Protein AF-A0A1E3NMI9-F1 (afdb_monomer)

pLDDT: mean 85.02, std 12.72, range [31.83, 97.62]

Organism: NCBI:txid763406

Foldseek 3Di:
DLQLLCVQQVPQVLQVWAWAQELVPRDTWTKGFLLSQLVSCVDVSVVVSCVVPVVPDDDQPNDPVSSVVSVVVNVVVVQKFFKDFDDPVVCVVSVHPDDPRYTYIYTDPDDDSDRGTMITGPDDDDDPCPVVVVVVVVVVVVVVVCVVVDDPVVVVVVVCVVVVVVVVVVVVVVVVVVQVVQQVVCVVPHPKGKGAQPQLPPPDDPVVSCPPRIDIDDPPCPPDDDPPDDD

Structure (mmCIF, N/CA/C/O backbone):
data_AF-A0A1E3NMI9-F1
#
_entry.id   AF-A0A1E3NMI9-F1
#
loop_
_atom_site.group_PDB
_atom_site.id
_atom_site.type_symbol
_atom_site.label_atom_id
_atom_site.label_alt_id
_atom_site.label_comp_id
_atom_site.label_asym_id
_atom_site.label_entity_id
_atom_site.label_seq_id
_atom_site.pdbx_PDB_ins_code
_atom_site.Cartn_x
_atom_site.Cartn_y
_atom_site.Cartn_z
_atom_site.occupancy
_atom_site.B_iso_or_equiv
_atom_site.auth_seq_id
_atom_site.auth_comp_id
_atom_site.auth_asym_id
_atom_site.auth_atom_id
_atom_site.pdbx_PDB_model_num
ATOM 1 N N . ALA A 1 1 ? -7.457 -12.793 21.117 1.00 77.00 1 ALA A N 1
ATOM 2 C CA . ALA A 1 1 ? -8.718 -12.025 21.250 1.00 77.00 1 ALA A CA 1
ATOM 3 C C . ALA A 1 1 ? -8.574 -10.531 20.903 1.00 77.00 1 ALA A C 1
ATOM 5 O O . ALA A 1 1 ? -9.162 -10.110 19.914 1.00 77.00 1 ALA A O 1
ATOM 6 N N . ALA A 1 2 ? -7.785 -9.734 21.646 1.00 85.06 2 ALA A N 1
ATOM 7 C CA . ALA A 1 2 ? -7.670 -8.268 21.473 1.00 85.06 2 ALA A CA 1
ATOM 8 C C . ALA A 1 2 ? -7.426 -7.812 20.024 1.00 85.06 2 ALA A C 1
ATOM 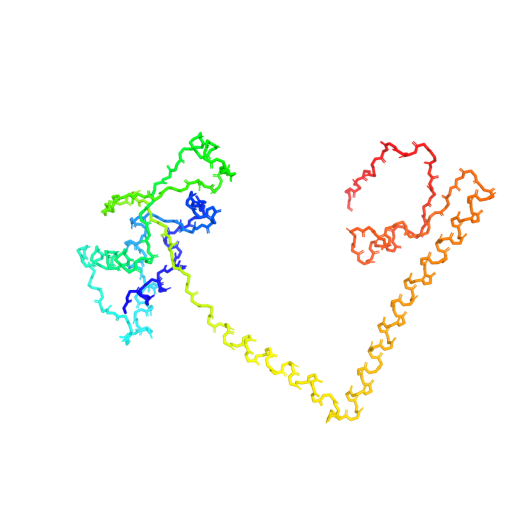10 O O . ALA A 1 2 ? -8.135 -6.962 19.489 1.00 85.06 2 ALA A O 1
ATOM 11 N N . ILE A 1 3 ? -6.425 -8.427 19.391 1.00 88.69 3 ILE A N 1
ATOM 12 C CA . ILE A 1 3 ? -5.962 -8.110 18.037 1.00 88.69 3 ILE A CA 1
ATOM 13 C C . ILE A 1 3 ? -7.054 -8.397 17.005 1.00 88.69 3 ILE A C 1
ATOM 15 O O . ILE A 1 3 ? -7.263 -7.600 16.094 1.00 88.69 3 ILE A O 1
ATOM 19 N N . HIS A 1 4 ? -7.793 -9.496 17.157 1.00 86.81 4 HIS A N 1
ATOM 20 C CA . HIS A 1 4 ? -8.861 -9.849 16.224 1.00 86.81 4 HIS A CA 1
ATOM 21 C C . HIS A 1 4 ? -10.051 -8.891 16.335 1.00 86.81 4 HIS A C 1
ATOM 23 O O . HIS A 1 4 ? -10.578 -8.459 15.313 1.00 86.81 4 HIS A O 1
ATOM 29 N N . ILE A 1 5 ? -10.413 -8.474 17.554 1.00 88.06 5 ILE A N 1
ATOM 30 C CA . ILE A 1 5 ? -11.439 -7.443 17.773 1.00 88.06 5 ILE A CA 1
ATOM 31 C C . ILE A 1 5 ? -10.989 -6.112 17.157 1.00 88.06 5 ILE A C 1
ATOM 33 O O . ILE A 1 5 ? -11.748 -5.475 16.426 1.00 88.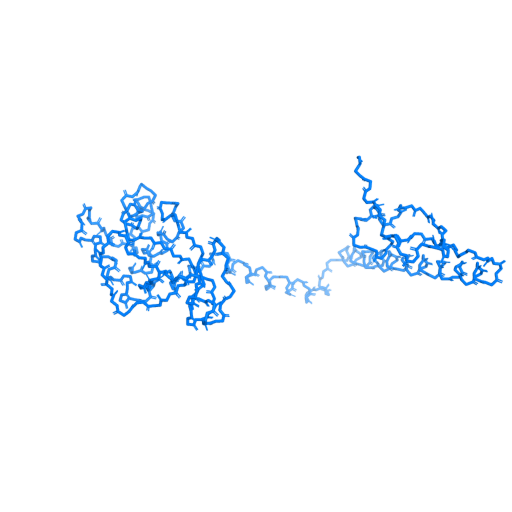06 5 ILE A O 1
ATOM 37 N N . ALA A 1 6 ? -9.736 -5.712 17.399 1.00 90.62 6 ALA A N 1
ATOM 38 C CA . ALA A 1 6 ? -9.161 -4.508 16.809 1.00 90.62 6 ALA A CA 1
ATOM 39 C C . ALA A 1 6 ? -9.197 -4.563 15.278 1.00 90.62 6 ALA A C 1
ATOM 41 O O . ALA A 1 6 ? -9.650 -3.613 14.651 1.00 90.62 6 ALA A O 1
ATOM 42 N N . THR A 1 7 ? -8.796 -5.689 14.684 1.00 90.12 7 THR A N 1
ATOM 43 C CA . THR A 1 7 ? -8.798 -5.915 13.230 1.00 90.12 7 THR A CA 1
ATOM 44 C C . THR A 1 7 ? -10.202 -5.822 12.645 1.00 90.12 7 THR A C 1
ATOM 46 O O . THR A 1 7 ? -10.402 -5.128 11.650 1.00 90.12 7 THR A O 1
ATOM 49 N N . ALA A 1 8 ? -11.183 -6.462 13.286 1.00 88.44 8 ALA A N 1
ATOM 50 C CA . ALA A 1 8 ? -12.575 -6.450 12.849 1.00 88.44 8 ALA A CA 1
ATOM 51 C C . ALA A 1 8 ? -13.183 -5.038 12.860 1.00 88.44 8 ALA A C 1
ATOM 53 O O . ALA A 1 8 ? -13.944 -4.673 11.966 1.00 88.44 8 ALA A O 1
ATOM 54 N N . VAL A 1 9 ? -12.829 -4.220 13.856 1.00 90.62 9 VAL A N 1
ATOM 55 C CA . VAL A 1 9 ? -13.394 -2.875 14.032 1.00 90.62 9 VAL A CA 1
ATOM 56 C C . VAL A 1 9 ? -12.586 -1.793 13.296 1.00 90.62 9 VAL A C 1
ATOM 58 O O . VAL A 1 9 ? -13.150 -0.758 12.944 1.00 90.62 9 VAL A O 1
ATOM 61 N N . ARG A 1 10 ? -11.298 -2.021 12.994 1.00 90.75 10 ARG A N 1
ATOM 62 C CA . ARG A 1 10 ? -10.327 -1.009 12.520 1.00 90.75 10 ARG A CA 1
ATOM 63 C C . ARG A 1 10 ? -10.794 -0.143 11.351 1.00 90.75 10 ARG A C 1
ATOM 65 O O . ARG A 1 10 ? -10.475 1.046 11.316 1.00 90.75 10 ARG A O 1
ATOM 72 N N . TYR A 1 11 ? -11.486 -0.740 10.383 1.00 90.31 11 TYR A N 1
ATOM 73 C CA . TYR A 1 11 ? -11.931 -0.072 9.155 1.00 90.31 11 TYR A CA 1
ATOM 74 C C . TYR A 1 11 ? -13.453 0.076 9.065 1.00 90.31 11 TYR A C 1
ATOM 76 O O . TYR A 1 11 ? -13.983 0.413 8.006 1.00 90.31 11 TYR A O 1
ATOM 84 N N . ASN A 1 12 ? -14.167 -0.135 10.173 1.00 91.50 12 ASN A N 1
ATOM 85 C CA . ASN A 1 12 ? -15.614 0.025 10.211 1.00 91.50 12 ASN A CA 1
ATOM 86 C C . ASN A 1 12 ? -15.997 1.499 9.983 1.00 91.50 12 ASN A C 1
ATOM 88 O O . ASN A 1 12 ? -15.516 2.413 10.667 1.00 91.50 12 ASN A O 1
ATOM 92 N N . LYS A 1 13 ? -16.910 1.740 9.035 1.00 92.31 13 LYS A N 1
ATOM 93 C CA . LYS A 1 13 ? -17.347 3.088 8.630 1.00 92.31 13 LYS A CA 1
ATOM 94 C C . LYS A 1 13 ? -17.960 3.885 9.789 1.00 92.31 13 LYS A C 1
ATOM 96 O O . LYS A 1 13 ? -17.885 5.118 9.808 1.00 92.31 13 LYS A O 1
ATOM 101 N N . LEU A 1 14 ? -18.539 3.207 10.780 1.00 93.25 14 LEU A N 1
ATOM 102 C CA . LEU A 1 14 ? -19.200 3.832 11.928 1.00 93.25 14 LEU A CA 1
ATOM 103 C C . LEU A 1 14 ? -18.232 4.493 12.912 1.00 93.25 14 LEU A C 1
ATOM 105 O O . LEU A 1 14 ? -18.647 5.423 13.615 1.00 93.25 14 LEU A O 1
ATOM 109 N N . LEU A 1 15 ? -16.949 4.106 12.907 1.00 92.00 15 LEU A N 1
ATOM 110 C CA . LEU A 1 15 ? -15.917 4.774 13.704 1.00 92.00 15 LEU A CA 1
ATOM 111 C C . LEU A 1 15 ? -15.767 6.250 13.322 1.0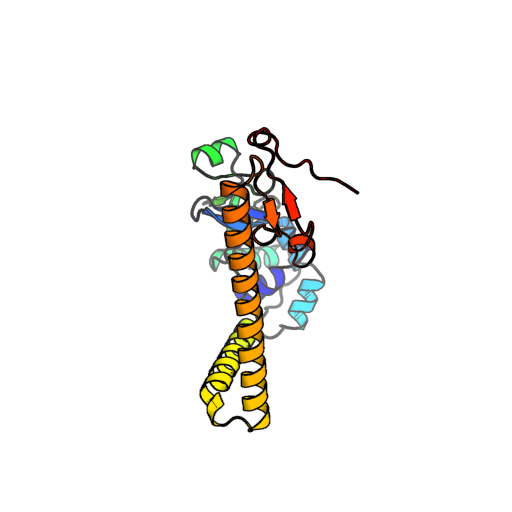0 92.00 15 LEU A C 1
ATOM 113 O O . LEU A 1 15 ? -15.460 7.081 14.182 1.00 92.00 15 LEU A O 1
ATOM 117 N N . LYS A 1 16 ? -16.017 6.593 12.046 1.00 93.25 16 LYS A N 1
ATOM 118 C CA . LYS A 1 16 ? -15.783 7.932 11.477 1.00 93.25 16 LYS A CA 1
ATOM 119 C C . LYS A 1 16 ? -14.408 8.482 11.878 1.00 93.25 16 LYS A C 1
ATOM 121 O O . LYS A 1 16 ? -14.294 9.647 12.277 1.00 93.25 16 LYS A O 1
ATOM 126 N N . GLN A 1 17 ? -13.401 7.612 11.826 1.00 94.00 17 GLN A N 1
ATOM 127 C CA . GLN A 1 17 ? -12.039 7.944 12.216 1.00 94.00 17 GLN A CA 1
ATOM 128 C C . GLN A 1 17 ? -11.467 9.027 11.300 1.00 94.00 17 GLN A C 1
ATOM 130 O O . GLN A 1 17 ? -11.806 9.110 10.118 1.00 94.00 17 GLN A O 1
ATOM 135 N N . ARG A 1 18 ? -10.636 9.892 11.870 1.00 92.69 18 ARG A N 1
ATOM 136 C CA . ARG A 1 18 ? -9.959 10.983 11.164 1.00 92.69 18 ARG A CA 1
ATOM 137 C C . ARG A 1 18 ? -8.469 10.873 11.412 1.00 92.69 18 ARG A C 1
ATOM 139 O O . ARG A 1 18 ? -8.066 10.311 12.423 1.00 92.69 18 ARG A O 1
ATOM 146 N N . GLN A 1 19 ? -7.673 11.465 10.535 1.00 93.00 19 GLN A N 1
ATOM 147 C CA . GLN A 1 19 ? -6.235 11.552 10.745 1.00 93.00 19 GLN A CA 1
ATOM 148 C C . GLN A 1 19 ? -5.902 12.745 11.639 1.00 93.00 19 GLN A C 1
ATOM 150 O O . GLN A 1 19 ? -6.389 13.855 11.419 1.00 93.00 19 GLN A O 1
ATOM 155 N N . GLY A 1 20 ? -5.073 12.512 12.647 1.00 91.31 20 GLY A N 1
ATOM 156 C CA . GLY A 1 20 ? -4.440 13.538 13.465 1.00 91.31 20 GLY A CA 1
ATOM 157 C C . GLY A 1 20 ? -2.937 13.305 13.524 1.00 91.31 20 GLY A C 1
ATOM 158 O O . GLY A 1 20 ? -2.458 12.242 13.147 1.00 91.31 20 GLY A O 1
ATOM 159 N N . ILE A 1 21 ? -2.180 14.306 13.956 1.00 91.50 21 ILE A N 1
ATOM 160 C CA . ILE A 1 21 ? -0.726 14.196 14.108 1.00 91.50 21 ILE A CA 1
ATOM 161 C C . ILE A 1 21 ? -0.427 14.004 15.586 1.00 91.50 21 ILE A C 1
ATOM 163 O O . ILE A 1 21 ? -0.773 14.862 16.399 1.00 91.50 21 ILE A O 1
ATOM 167 N N . LEU A 1 22 ? 0.207 12.891 15.944 1.00 88.62 22 LEU A N 1
ATOM 168 C CA . LEU A 1 22 ? 0.569 12.626 17.328 1.00 88.62 22 LEU A CA 1
ATOM 169 C C . LEU A 1 22 ? 1.799 13.448 17.719 1.00 88.62 22 LEU A C 1
ATOM 171 O O . LEU A 1 22 ? 2.815 13.428 17.032 1.00 88.62 22 LEU A O 1
ATOM 175 N N . THR A 1 23 ? 1.726 14.151 18.846 1.00 86.69 23 THR A N 1
ATOM 176 C CA . THR A 1 23 ? 2.794 15.058 19.296 1.00 86.69 23 THR A CA 1
ATOM 177 C C . THR A 1 23 ? 4.099 14.318 19.603 1.00 86.69 23 THR A C 1
ATOM 179 O O . THR A 1 23 ? 5.172 14.835 19.315 1.00 86.69 23 THR A O 1
ATOM 182 N N . SER A 1 24 ? 4.009 13.098 20.145 1.00 83.56 24 SER A N 1
ATOM 183 C CA . SER A 1 24 ? 5.172 12.281 20.520 1.00 83.56 24 SER A CA 1
ATOM 184 C C . SER A 1 24 ? 5.937 11.744 19.301 1.00 83.56 24 SER A C 1
ATOM 186 O O . SER A 1 24 ? 7.146 11.930 19.212 1.00 83.56 24 SER A O 1
ATOM 188 N N . SER A 1 25 ? 5.245 11.131 18.333 1.00 80.81 25 SER A N 1
ATOM 189 C CA . SER A 1 25 ? 5.883 10.493 17.169 1.00 80.81 25 SER A CA 1
ATOM 190 C C . SER A 1 25 ? 5.954 11.374 15.921 1.00 80.81 25 SER A C 1
ATOM 192 O O . SER A 1 25 ? 6.588 10.987 14.947 1.00 80.81 25 SER A O 1
ATOM 194 N N . LYS A 1 26 ? 5.268 12.528 15.909 1.00 83.19 26 LYS A N 1
ATOM 195 C CA . LYS A 1 26 ? 5.046 13.402 14.735 1.00 83.19 26 LYS A CA 1
ATOM 196 C C . LYS A 1 26 ? 4.412 12.698 13.523 1.00 83.19 26 LYS A C 1
ATOM 198 O O . LYS A 1 26 ? 4.276 13.308 12.462 1.00 83.19 26 LYS A O 1
ATOM 203 N N . ASN A 1 27 ? 3.962 11.456 13.685 1.00 87.25 27 ASN A N 1
ATOM 204 C CA . ASN A 1 27 ? 3.324 10.671 12.638 1.00 87.25 27 ASN A CA 1
ATOM 205 C C . ASN A 1 27 ? 1.813 10.902 12.618 1.00 87.25 27 ASN A C 1
ATOM 207 O O . ASN A 1 27 ? 1.194 11.262 13.626 1.00 87.25 27 ASN A O 1
ATOM 211 N N . ARG A 1 28 ? 1.212 10.673 11.446 1.00 90.06 28 ARG A N 1
ATOM 212 C CA . ARG A 1 28 ? -0.242 10.690 11.287 1.00 90.06 28 ARG A CA 1
ATOM 213 C C . ARG A 1 28 ? -0.830 9.406 11.856 1.00 90.06 28 ARG A C 1
ATOM 215 O O . ARG A 1 28 ? -0.419 8.317 11.471 1.00 90.06 28 ARG A O 1
ATOM 222 N N . THR A 1 29 ? -1.806 9.543 12.739 1.00 92.44 29 THR A N 1
ATOM 223 C CA . THR A 1 29 ? -2.531 8.431 13.348 1.00 92.44 29 THR A CA 1
ATOM 224 C C . THR A 1 29 ? -4.031 8.638 13.203 1.00 92.44 29 THR A C 1
ATOM 226 O O . THR A 1 29 ? -4.540 9.763 13.230 1.00 92.44 29 THR A O 1
ATOM 229 N N . ASP A 1 30 ? -4.752 7.537 13.017 1.00 94.81 30 ASP A N 1
ATOM 230 C CA . ASP A 1 30 ? -6.209 7.564 12.976 1.00 94.81 30 ASP A CA 1
ATOM 231 C C . ASP A 1 30 ? -6.754 7.650 14.400 1.00 94.81 30 ASP A C 1
ATOM 233 O O . ASP A 1 30 ? -6.365 6.869 15.266 1.00 94.81 30 ASP A O 1
ATOM 237 N N . PHE A 1 31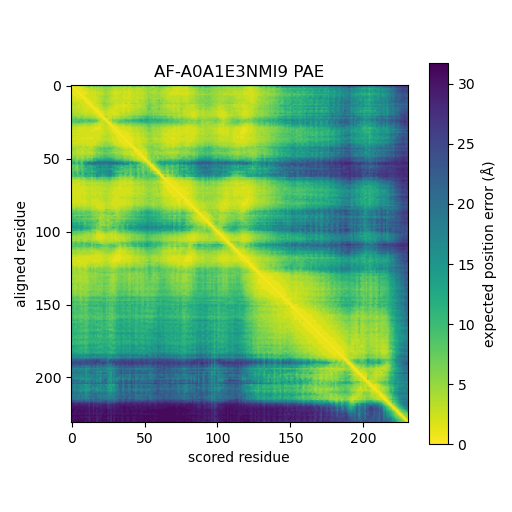 ? -7.693 8.558 14.640 1.00 94.88 31 PHE A N 1
ATOM 238 C CA . PHE A 1 31 ? -8.351 8.708 15.932 1.00 94.88 31 PHE A CA 1
ATOM 239 C C . PHE A 1 31 ? -9.872 8.768 15.792 1.00 94.88 31 PHE A C 1
ATOM 241 O O . PHE A 1 31 ? -10.419 9.194 14.770 1.00 94.88 31 PHE A O 1
ATOM 248 N N . PHE A 1 32 ? -10.569 8.337 16.837 1.00 95.69 32 PHE A N 1
ATOM 249 C CA . PHE A 1 32 ? -12.025 8.255 16.906 1.00 95.69 32 PHE A CA 1
ATOM 250 C C . PHE A 1 32 ? -12.518 8.584 18.322 1.00 95.69 32 PHE A C 1
ATOM 252 O O . PHE A 1 32 ? -11.733 8.748 19.251 1.00 95.69 32 PHE A O 1
ATOM 259 N N . ARG A 1 33 ? -13.838 8.732 18.483 1.00 94.94 33 ARG A N 1
ATOM 260 C CA . ARG A 1 33 ? -14.480 8.927 19.796 1.00 94.94 33 ARG A CA 1
ATOM 261 C C . ARG A 1 33 ? -15.003 7.611 20.342 1.00 94.94 33 ARG A C 1
ATOM 263 O O . ARG A 1 33 ? -15.547 6.827 19.565 1.00 94.94 33 ARG A O 1
ATOM 270 N N . PHE A 1 34 ? -14.963 7.427 21.657 1.00 94.31 34 PHE A N 1
ATOM 271 C CA . PHE A 1 34 ? -15.435 6.197 22.298 1.00 94.31 34 PHE A CA 1
ATOM 272 C C . PHE A 1 34 ? -16.878 5.823 21.913 1.00 94.31 34 PHE A C 1
ATOM 274 O O . PHE A 1 34 ? -17.137 4.698 21.495 1.00 94.31 34 PHE A O 1
ATOM 281 N N . LYS A 1 35 ? -17.816 6.780 21.870 1.00 93.94 35 LYS A N 1
ATOM 282 C CA . LYS A 1 35 ? -19.202 6.503 21.432 1.00 93.94 35 LYS A CA 1
ATOM 283 C C . LYS A 1 35 ? -19.334 5.946 20.013 1.00 93.94 35 LYS A C 1
ATOM 285 O O . LYS A 1 35 ? -20.348 5.343 19.676 1.00 93.94 35 LYS A O 1
ATOM 290 N N . ARG A 1 36 ? -18.353 6.204 19.140 1.00 94.38 36 ARG A N 1
ATOM 291 C CA . ARG A 1 36 ? -18.325 5.661 17.773 1.00 94.38 36 ARG A CA 1
ATOM 292 C C . ARG A 1 36 ? -17.858 4.211 17.768 1.00 94.38 36 ARG A C 1
ATOM 294 O O . ARG A 1 36 ? -18.360 3.437 16.965 1.00 94.38 36 ARG A O 1
ATOM 301 N N . PHE A 1 37 ? -16.960 3.858 18.682 1.00 93.62 37 PHE A N 1
ATOM 302 C CA . PHE A 1 37 ? -16.526 2.485 18.899 1.00 93.62 37 PHE A CA 1
ATOM 303 C C . PHE A 1 37 ? -17.670 1.602 19.401 1.00 93.62 37 PHE A C 1
ATOM 305 O O . PHE A 1 37 ? -17.920 0.559 18.807 1.00 93.62 37 PHE A O 1
ATOM 312 N N . VAL A 1 38 ? -18.439 2.073 20.391 1.00 92.81 38 VAL A N 1
ATOM 313 C CA . VAL A 1 38 ? -19.638 1.366 20.887 1.00 92.81 38 VAL A CA 1
ATOM 314 C C . VAL A 1 38 ? -20.599 1.042 19.734 1.00 92.81 38 VAL A C 1
ATOM 316 O O . VAL A 1 38 ? -20.980 -0.107 19.541 1.00 92.81 38 VAL A O 1
ATOM 319 N N . ARG A 1 39 ? -20.894 2.030 18.875 1.00 92.25 39 ARG A N 1
ATOM 320 C CA . ARG A 1 39 ? -21.738 1.829 17.681 1.00 92.25 39 ARG A CA 1
ATOM 321 C C . ARG A 1 39 ? -21.139 0.853 16.667 1.00 92.25 39 ARG A C 1
ATOM 323 O O . ARG A 1 39 ? -21.887 0.169 15.981 1.00 92.25 39 ARG A O 1
ATOM 330 N N . ALA A 1 40 ? -19.814 0.827 16.523 1.00 91.50 40 ALA A N 1
ATOM 331 C CA . ALA A 1 40 ? -19.140 -0.077 15.598 1.00 91.50 40 ALA A CA 1
ATOM 332 C C . ALA A 1 40 ? -19.215 -1.537 16.078 1.00 91.50 40 ALA A C 1
ATOM 334 O O . ALA A 1 40 ? -19.463 -2.416 15.257 1.00 91.50 40 ALA A O 1
ATOM 335 N N . ILE A 1 41 ? -19.089 -1.795 17.385 1.00 88.94 41 ILE A N 1
ATOM 336 C CA . ILE A 1 41 ? -19.273 -3.141 17.959 1.00 88.94 41 ILE A CA 1
ATOM 337 C C . ILE A 1 41 ? -20.717 -3.626 17.808 1.00 88.94 41 ILE A C 1
ATOM 339 O O . ILE A 1 41 ? -20.944 -4.778 17.459 1.00 88.94 41 ILE A O 1
ATOM 343 N N . GLN A 1 42 ? -21.697 -2.746 18.002 1.00 89.25 42 GLN A N 1
ATOM 344 C CA . GLN A 1 42 ? -23.114 -3.112 17.886 1.00 89.25 42 GLN A CA 1
ATOM 345 C C . GLN A 1 42 ? -23.584 -3.327 16.438 1.00 89.25 42 GLN A C 1
ATOM 347 O O . GLN A 1 42 ? -24.703 -3.782 16.202 1.00 89.25 42 GLN A O 1
ATOM 352 N N . SER A 1 43 ? -22.746 -2.992 15.455 1.00 88.31 43 SER A N 1
ATOM 353 C CA . SER A 1 43 ? -23.114 -3.035 14.043 1.00 88.31 43 SER A CA 1
ATOM 354 C C . SER A 1 43 ? -23.207 -4.450 13.474 1.00 88.31 43 SER A C 1
ATOM 356 O O . SER A 1 43 ? -22.479 -5.362 13.872 1.00 88.31 43 SER A O 1
ATOM 358 N N . ASP A 1 44 ? -24.045 -4.612 12.450 1.00 86.62 44 ASP A N 1
ATOM 359 C CA . ASP A 1 44 ? -24.183 -5.889 11.745 1.00 86.62 44 ASP A CA 1
ATOM 360 C C . ASP A 1 44 ? -22.884 -6.317 11.049 1.00 86.62 44 ASP A C 1
ATOM 362 O O . ASP A 1 44 ? -22.633 -7.508 10.886 1.00 86.62 44 ASP A O 1
ATOM 366 N N . GLU A 1 45 ? -22.025 -5.365 10.662 1.00 83.31 45 GLU A N 1
ATOM 367 C CA . GLU A 1 45 ? -20.692 -5.652 10.112 1.00 83.31 45 GLU A CA 1
ATOM 368 C C . GLU A 1 45 ? -19.828 -6.406 11.128 1.00 83.31 45 GLU A C 1
ATOM 370 O O . GLU A 1 45 ? -19.182 -7.398 10.781 1.00 83.31 45 GLU A O 1
ATOM 375 N N . PHE A 1 46 ? -19.868 -5.986 12.395 1.00 83.81 46 PHE A N 1
ATOM 376 C CA . PHE A 1 46 ? -19.144 -6.660 13.463 1.00 83.81 46 PHE A CA 1
ATOM 377 C C . PHE A 1 46 ? -19.736 -8.043 13.749 1.00 83.81 46 PHE A C 1
ATOM 379 O O . PHE A 1 46 ? -18.991 -9.020 13.799 1.00 83.81 46 PHE A O 1
ATOM 386 N N . LYS A 1 47 ? -21.068 -8.170 13.810 1.00 84.56 47 LYS A N 1
ATOM 387 C CA . LYS A 1 47 ? -21.745 -9.473 13.960 1.00 84.56 47 LYS A CA 1
ATOM 388 C C . LYS A 1 47 ? -21.389 -10.446 12.828 1.00 84.56 47 LYS A C 1
ATOM 390 O O . LYS A 1 47 ? -21.118 -11.617 13.077 1.00 84.56 47 LYS A O 1
ATOM 395 N N . LYS A 1 48 ? -21.298 -9.962 11.584 1.00 83.50 48 LYS A N 1
ATOM 396 C CA . LYS A 1 48 ? -20.824 -10.754 10.434 1.00 83.50 48 LYS A CA 1
ATOM 397 C C . LYS A 1 48 ? -19.356 -11.156 10.575 1.00 83.50 48 LYS A C 1
ATOM 399 O O . LYS A 1 48 ? -19.002 -12.279 10.223 1.00 83.50 48 LYS A O 1
ATOM 404 N N . SER A 1 49 ? -18.498 -10.266 11.076 1.00 78.31 49 SER A N 1
ATOM 405 C CA . SER A 1 49 ? -17.086 -10.584 11.332 1.00 78.31 49 SER A CA 1
ATOM 406 C C . SER A 1 49 ? -16.915 -11.614 12.454 1.00 78.31 49 SER A C 1
ATOM 408 O O . SER A 1 49 ? -16.079 -12.504 12.334 1.00 78.31 49 SER A O 1
ATOM 410 N N . LEU A 1 50 ? -17.777 -11.563 13.475 1.00 79.88 50 LEU A N 1
ATOM 411 C CA . LEU A 1 50 ? -17.859 -12.546 14.551 1.00 79.88 50 LEU A CA 1
ATOM 412 C C . LEU A 1 50 ? -18.291 -13.914 14.010 1.00 79.88 50 LEU A C 1
ATOM 414 O O . LEU A 1 50 ? -17.660 -14.914 14.324 1.00 79.88 50 LEU A O 1
ATOM 418 N N . ALA A 1 51 ? -19.295 -13.956 13.127 1.00 77.25 51 ALA A N 1
ATOM 419 C CA . ALA A 1 51 ? -19.743 -15.195 12.488 1.00 77.25 51 ALA A CA 1
ATOM 420 C C . ALA A 1 51 ? -18.667 -15.824 11.581 1.00 77.25 51 ALA A C 1
ATOM 422 O O . ALA A 1 51 ? -18.514 -17.041 11.555 1.00 77.25 51 ALA A O 1
ATOM 423 N N . LYS A 1 52 ? -17.893 -15.004 10.854 1.00 74.25 52 LYS A N 1
ATOM 424 C CA . LYS A 1 52 ? -16.792 -15.477 9.992 1.00 74.25 52 LYS A CA 1
ATOM 425 C C . LYS A 1 52 ? -15.543 -15.895 10.774 1.00 74.25 52 LYS A C 1
ATOM 427 O O . LYS A 1 52 ? -14.826 -16.785 10.332 1.00 74.25 52 LYS A O 1
ATOM 432 N N . GLY A 1 53 ? -15.273 -15.240 11.902 1.00 66.81 53 GLY A N 1
ATOM 433 C CA . GLY A 1 53 ? -14.075 -15.418 12.727 1.00 66.81 53 GLY A CA 1
ATOM 434 C C . GLY A 1 53 ? -14.345 -16.086 14.075 1.00 66.81 53 GLY A C 1
ATOM 435 O O . GLY A 1 53 ? -13.602 -15.842 15.022 1.00 66.81 53 GLY A O 1
ATOM 436 N N . ALA A 1 54 ? -15.403 -16.898 14.180 1.00 60.06 54 ALA A N 1
ATOM 437 C CA . ALA A 1 54 ? -15.934 -17.422 15.444 1.00 60.06 54 ALA A CA 1
ATOM 438 C C . ALA A 1 54 ? -14.936 -18.252 16.278 1.00 60.06 54 ALA A C 1
ATOM 440 O O . ALA A 1 54 ? -15.161 -18.457 17.465 1.00 60.06 54 ALA A O 1
ATOM 441 N N . LYS A 1 55 ? -13.830 -18.717 15.679 1.00 63.06 55 LYS A N 1
ATOM 442 C CA . LYS A 1 55 ? -12.744 -19.403 16.399 1.00 63.06 55 LYS A CA 1
ATOM 443 C C . LYS A 1 55 ? -11.829 -18.446 17.178 1.00 63.06 55 LYS A C 1
ATOM 445 O O . LYS A 1 55 ? -11.308 -18.836 18.215 1.00 63.06 55 LYS A O 1
ATOM 450 N N . ASP A 1 56 ? -11.673 -17.203 16.715 1.00 69.38 56 ASP A N 1
ATOM 451 C CA . ASP A 1 56 ? -10.645 -16.271 17.211 1.00 69.38 56 ASP A CA 1
ATOM 452 C C . ASP A 1 56 ? -11.217 -15.040 17.948 1.00 69.38 56 ASP A C 1
ATOM 454 O O . ASP A 1 56 ? -10.486 -14.329 18.657 1.00 69.38 56 ASP A O 1
ATOM 458 N N . LEU A 1 57 ? -12.522 -14.768 17.792 1.00 72.50 57 LEU A N 1
ATOM 459 C CA . LEU A 1 57 ? -13.241 -13.718 18.520 1.00 72.50 57 LEU A CA 1
ATOM 460 C C . LEU A 1 57 ? -14.088 -14.315 19.658 1.00 72.50 57 LEU A C 1
ATOM 462 O O . LEU A 1 57 ? -14.918 -15.184 19.396 1.00 72.50 57 LEU A O 1
ATOM 466 N N . PRO A 1 58 ? -13.964 -13.809 20.900 1.00 70.50 58 PRO A N 1
ATOM 467 C CA . PRO A 1 58 ? -14.888 -14.178 21.965 1.00 70.50 58 PRO A CA 1
ATOM 468 C C . PRO A 1 58 ? -16.293 -13.612 21.683 1.00 70.50 58 PRO A C 1
ATOM 470 O O . PRO A 1 58 ? -16.405 -12.519 21.115 1.00 70.50 58 PRO A O 1
ATOM 473 N N . PRO A 1 59 ? -17.367 -14.306 22.100 1.00 71.25 59 PRO A N 1
ATOM 474 C CA . PRO A 1 59 ? -18.712 -13.750 22.055 1.00 71.25 59 PRO A CA 1
ATOM 475 C C . PRO A 1 59 ? -18.778 -12.538 22.987 1.00 71.25 59 PRO A C 1
ATOM 477 O O . PRO A 1 59 ? -18.493 -12.638 24.179 1.00 71.25 59 PRO A O 1
ATOM 480 N N . ILE A 1 60 ? -19.129 -11.378 22.436 1.00 72.19 60 ILE A N 1
ATOM 481 C CA . ILE A 1 60 ? -19.295 -10.147 23.210 1.00 72.19 60 ILE A CA 1
ATOM 482 C C . ILE A 1 60 ? -20.798 -9.958 23.425 1.00 72.19 60 ILE A C 1
ATOM 484 O O . ILE A 1 60 ? -21.507 -9.714 22.444 1.00 72.19 60 ILE A O 1
ATOM 488 N N . PRO A 1 61 ? -21.309 -10.096 24.661 1.00 71.94 61 PRO A N 1
ATOM 489 C CA . PRO A 1 61 ? -22.704 -9.793 24.941 1.00 71.94 61 PRO A CA 1
ATOM 490 C C . PRO A 1 61 ? -22.957 -8.293 24.733 1.00 71.94 61 PRO A C 1
ATOM 492 O O . PRO A 1 61 ? -22.095 -7.465 25.032 1.00 71.94 61 PRO A O 1
ATOM 495 N N . ASP A 1 62 ? -24.139 -7.936 24.224 1.00 75.00 62 ASP A N 1
ATOM 496 C CA . ASP A 1 62 ? -24.542 -6.547 23.923 1.00 75.00 62 ASP A CA 1
ATOM 497 C C . ASP A 1 62 ? -24.930 -5.767 25.196 1.00 75.00 62 ASP A C 1
ATOM 499 O O . ASP A 1 62 ? -25.946 -5.081 25.271 1.00 75.00 62 ASP A O 1
ATOM 503 N N . VAL A 1 63 ? -24.131 -5.934 26.248 1.00 82.94 63 VAL A N 1
ATOM 504 C CA . VAL A 1 63 ? -24.262 -5.232 27.523 1.00 82.94 63 VAL A CA 1
ATOM 505 C C . VAL A 1 63 ? -23.178 -4.162 27.567 1.00 82.94 63 VAL A C 1
ATOM 507 O O . VAL A 1 63 ? -22.022 -4.422 27.223 1.00 82.94 63 VAL A O 1
ATOM 510 N N . ALA A 1 64 ? -23.533 -2.952 28.004 1.00 83.00 64 ALA A N 1
ATOM 511 C CA . ALA A 1 64 ? -22.616 -1.810 28.036 1.00 83.00 64 ALA A CA 1
ATOM 512 C C . ALA A 1 64 ? -21.296 -2.126 28.769 1.00 83.00 64 ALA A C 1
ATOM 514 O O . ALA A 1 64 ? -20.221 -1.759 28.294 1.00 83.00 64 ALA A O 1
ATOM 515 N N . ASP A 1 65 ? -21.364 -2.877 29.870 1.00 83.62 65 ASP A N 1
ATOM 516 C CA . ASP A 1 65 ? -20.194 -3.272 30.658 1.00 83.62 65 ASP A CA 1
ATOM 517 C C . ASP A 1 65 ? -19.246 -4.197 29.897 1.00 83.62 65 ASP A C 1
ATOM 519 O O . ASP A 1 65 ? -18.028 -4.031 29.972 1.00 83.62 65 ASP A O 1
ATOM 523 N N . ALA A 1 66 ? -19.779 -5.118 29.095 1.00 85.19 66 ALA A N 1
ATOM 524 C CA . ALA A 1 66 ? -18.961 -6.005 28.277 1.00 85.19 66 ALA A CA 1
ATOM 525 C C . ALA A 1 66 ? -18.225 -5.230 27.174 1.00 85.19 66 ALA A C 1
ATOM 527 O O . ALA A 1 66 ? -17.040 -5.457 26.937 1.00 85.19 66 ALA A O 1
ATOM 528 N N . ILE A 1 67 ? -18.885 -4.250 26.547 1.00 86.94 67 ILE A N 1
ATOM 529 C CA . ILE A 1 67 ? -18.254 -3.362 25.556 1.00 86.94 67 ILE A CA 1
ATOM 530 C C . ILE A 1 67 ? -17.135 -2.534 26.206 1.00 86.94 67 ILE A C 1
ATOM 532 O O . ILE A 1 67 ? -16.055 -2.381 25.625 1.00 86.94 67 ILE A O 1
ATOM 536 N N . ASN A 1 68 ? -17.368 -2.033 27.422 1.00 91.12 68 ASN A N 1
ATOM 537 C CA . ASN A 1 68 ? -16.364 -1.306 28.195 1.00 91.12 68 ASN A CA 1
ATOM 538 C C . ASN A 1 68 ? -15.155 -2.197 28.514 1.00 91.12 68 ASN A C 1
ATOM 540 O O . ASN A 1 68 ? -14.023 -1.782 28.279 1.00 91.12 68 ASN A O 1
ATOM 544 N N . GLN A 1 69 ? -15.375 -3.432 28.975 1.00 89.00 69 GLN A N 1
ATOM 545 C CA . GLN A 1 69 ? -14.311 -4.406 29.248 1.00 89.00 69 GLN A CA 1
ATOM 546 C C . GLN A 1 69 ? -13.499 -4.746 27.996 1.00 89.00 69 GLN A C 1
ATOM 548 O O . GLN A 1 69 ? -12.269 -4.753 28.041 1.00 89.00 69 GLN A O 1
ATOM 553 N N . VAL A 1 70 ? -14.164 -4.953 26.856 1.00 89.56 70 VAL A N 1
ATOM 554 C CA . VAL A 1 70 ? -13.494 -5.162 25.565 1.00 89.56 70 VAL A CA 1
ATOM 555 C C . VAL A 1 70 ? -12.594 -3.976 25.235 1.00 89.56 70 VAL A C 1
ATOM 557 O O . VAL A 1 70 ? -11.439 -4.160 24.853 1.00 89.56 70 VAL A O 1
ATOM 560 N N . PHE A 1 71 ? -13.087 -2.751 25.410 1.00 92.06 71 PHE A N 1
ATOM 561 C CA . PHE A 1 71 ? -12.300 -1.558 25.125 1.00 92.06 71 PHE A CA 1
ATOM 562 C C . PHE A 1 71 ? -11.136 -1.353 26.106 1.00 92.06 71 PHE A C 1
ATOM 564 O O . PHE A 1 71 ? -10.046 -0.968 25.685 1.00 92.06 71 PHE A O 1
ATOM 571 N N . ILE A 1 72 ? -11.319 -1.676 27.389 1.00 91.69 72 ILE A N 1
ATOM 572 C CA . ILE A 1 72 ? -10.230 -1.714 28.378 1.00 91.69 72 ILE A CA 1
ATOM 573 C C . ILE A 1 72 ? -9.154 -2.701 27.930 1.00 91.69 72 ILE A C 1
ATOM 575 O O . ILE A 1 72 ? -7.972 -2.372 27.961 1.00 91.69 72 ILE A O 1
ATOM 579 N N . LEU A 1 73 ? -9.550 -3.871 27.435 1.00 91.75 73 LEU A N 1
ATOM 580 C CA . LEU A 1 73 ? -8.632 -4.880 26.921 1.00 91.75 73 LEU A CA 1
ATOM 581 C C . LEU A 1 73 ? -7.859 -4.371 25.686 1.00 91.75 73 LEU A C 1
ATOM 583 O O . LEU A 1 73 ? -6.665 -4.647 25.558 1.00 91.75 73 LEU A O 1
ATOM 587 N N . LEU A 1 74 ? -8.475 -3.573 24.804 1.00 92.69 74 LEU A N 1
ATOM 588 C CA . LEU A 1 74 ? -7.764 -2.884 23.712 1.00 92.69 74 LEU A CA 1
ATOM 589 C C . LEU A 1 74 ? -6.723 -1.873 24.230 1.00 92.69 74 LEU A C 1
ATOM 591 O O . LEU A 1 74 ? -5.634 -1.783 23.658 1.00 92.69 74 LEU A O 1
ATOM 595 N N . ILE A 1 75 ? -7.039 -1.129 25.297 1.00 92.94 75 ILE A N 1
ATOM 596 C CA . ILE A 1 75 ? -6.117 -0.167 25.929 1.00 92.94 75 ILE A CA 1
ATOM 597 C C . ILE A 1 75 ? -4.954 -0.902 26.610 1.00 92.94 75 ILE A C 1
ATOM 599 O O . ILE A 1 75 ? -3.798 -0.538 26.413 1.00 92.94 75 ILE A O 1
ATOM 603 N N . GLN A 1 76 ? -5.240 -1.956 27.379 1.00 92.31 76 GLN A N 1
ATOM 604 C CA . GLN A 1 76 ? -4.233 -2.756 28.085 1.00 92.31 76 GLN A CA 1
ATOM 605 C C . GLN A 1 76 ? -3.212 -3.369 27.120 1.00 92.31 76 GLN A C 1
ATOM 607 O O . GLN A 1 76 ? -2.017 -3.347 27.397 1.00 92.31 76 GLN A O 1
ATOM 612 N N . ASN A 1 77 ? -3.669 -3.831 25.952 1.00 92.62 77 ASN A N 1
ATOM 613 C CA . ASN A 1 77 ? -2.804 -4.359 24.893 1.00 92.62 77 ASN A CA 1
ATOM 614 C C . ASN A 1 77 ? -2.144 -3.268 24.023 1.00 92.62 77 ASN A C 1
ATOM 616 O O . ASN A 1 77 ? -1.580 -3.588 22.980 1.00 92.62 77 ASN A O 1
ATOM 620 N N . GLN A 1 78 ? -2.232 -1.988 24.408 1.00 92.12 78 GLN A N 1
ATOM 621 C CA . GLN A 1 78 ? -1.642 -0.846 23.693 1.00 92.12 78 GLN A CA 1
ATOM 622 C C . GLN A 1 78 ? -2.075 -0.727 22.219 1.00 92.12 78 GLN A C 1
ATOM 624 O O . GLN A 1 78 ? -1.370 -0.130 21.405 1.00 92.12 78 GLN A O 1
ATOM 629 N N . LEU A 1 79 ? -3.248 -1.265 21.862 1.00 93.06 79 LEU A N 1
ATOM 630 C CA . LEU A 1 79 ? -3.800 -1.191 20.502 1.00 93.06 79 LEU A CA 1
ATOM 631 C C . LEU A 1 79 ? -4.481 0.158 20.246 1.00 93.06 79 LEU A C 1
ATOM 633 O O . LEU A 1 79 ? -4.553 0.629 19.107 1.00 93.06 79 LEU A O 1
ATOM 637 N N . VAL A 1 80 ? -4.975 0.784 21.314 1.00 94.12 80 VAL A N 1
ATOM 638 C CA . VAL A 1 80 ? -5.553 2.128 21.316 1.00 94.12 80 VAL A CA 1
ATOM 639 C C . VAL A 1 80 ? -4.977 2.929 22.475 1.00 94.12 80 VAL A C 1
ATOM 641 O O . VAL A 1 80 ? -4.790 2.406 23.571 1.00 94.12 80 VAL A O 1
ATOM 644 N N . VAL A 1 81 ? -4.721 4.212 22.238 1.00 93.25 81 VAL A N 1
ATOM 645 C CA . VAL A 1 81 ? -4.135 5.121 23.229 1.00 93.25 81 VAL A CA 1
ATOM 646 C C . VAL A 1 81 ? -5.096 6.288 23.462 1.00 93.25 81 VAL A C 1
ATOM 648 O O . VAL A 1 81 ? -5.606 6.852 22.487 1.00 93.25 81 VAL A O 1
ATOM 651 N N . PRO A 1 82 ? -5.388 6.666 24.720 1.00 93.62 82 PRO A N 1
ATOM 652 C CA . PRO A 1 82 ? -6.201 7.841 25.018 1.00 93.62 82 PRO A CA 1
ATOM 653 C C . PRO A 1 82 ? -5.493 9.115 24.549 1.00 93.62 82 PRO A C 1
ATOM 655 O O . PRO A 1 82 ? -4.318 9.340 24.844 1.00 93.62 82 PRO A O 1
ATOM 658 N N . VAL A 1 83 ? -6.214 9.970 23.826 1.00 93.25 83 VAL A N 1
ATOM 659 C CA . VAL A 1 83 ? -5.657 11.211 23.279 1.00 93.25 83 VAL A CA 1
ATOM 660 C C . VAL A 1 83 ? -6.568 12.403 23.521 1.00 93.25 83 VAL A C 1
ATOM 662 O O . VAL A 1 83 ? -7.793 12.294 23.561 1.00 93.25 83 VAL A O 1
ATOM 665 N N . THR A 1 84 ? -5.968 13.581 23.632 1.00 92.00 84 THR A N 1
ATOM 666 C CA . THR A 1 84 ? -6.671 14.862 23.644 1.00 92.00 84 THR A CA 1
ATOM 667 C C . THR A 1 84 ? -6.321 15.653 22.395 1.00 92.00 84 THR A C 1
ATOM 669 O O . THR A 1 84 ? -5.203 15.616 21.878 1.00 92.00 84 THR A O 1
ATOM 672 N N . LYS A 1 85 ? -7.312 16.372 21.867 1.00 90.88 85 LYS A N 1
ATOM 673 C CA . LYS A 1 85 ? -7.099 17.271 20.738 1.00 90.88 85 LYS A CA 1
ATOM 674 C C . LYS A 1 85 ? -6.489 18.573 21.251 1.00 90.88 85 LYS A C 1
ATOM 676 O O . LYS A 1 85 ? -7.140 19.305 21.995 1.00 90.88 85 LYS A O 1
ATOM 681 N N . LEU A 1 86 ? -5.283 18.880 20.792 1.00 88.38 86 LEU A N 1
ATOM 682 C CA . LEU A 1 86 ? -4.612 20.145 21.075 1.00 88.38 86 LEU A CA 1
ATOM 683 C C . LEU A 1 86 ? -5.274 21.301 20.320 1.00 88.38 86 LEU A C 1
ATOM 685 O O . LEU A 1 86 ? -5.780 21.145 19.199 1.00 88.38 86 LEU A O 1
ATOM 689 N N . LYS A 1 87 ? -5.237 22.493 20.921 1.00 86.00 87 LYS A N 1
ATOM 690 C CA . LYS A 1 87 ? -5.589 23.728 20.218 1.00 86.00 87 LYS A CA 1
ATOM 691 C C . LYS A 1 87 ? -4.476 24.076 19.229 1.00 86.00 87 LYS A C 1
ATOM 693 O O 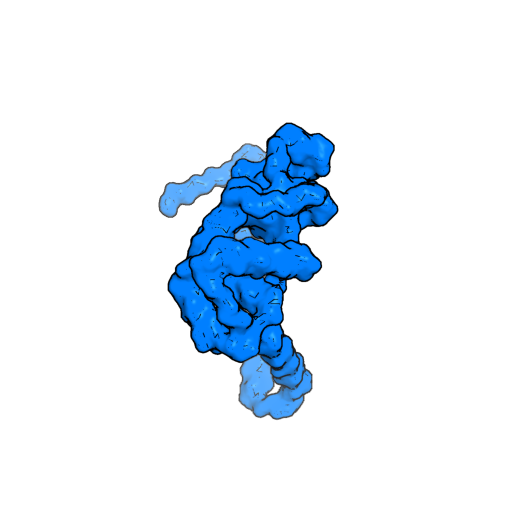. LYS A 1 87 ? -3.306 23.768 19.440 1.00 86.00 87 LYS A O 1
ATOM 698 N N . THR A 1 88 ? -4.829 24.770 18.149 1.00 85.06 88 THR A N 1
ATOM 699 C CA . THR A 1 88 ? -3.880 25.121 17.079 1.00 85.06 88 THR A CA 1
ATOM 700 C C . THR A 1 88 ? -2.701 25.962 17.581 1.00 85.06 88 THR A C 1
ATOM 702 O O . THR A 1 88 ? -1.605 25.846 17.043 1.00 85.06 88 THR A O 1
ATOM 705 N N . LYS A 1 89 ? -2.909 26.792 18.614 1.00 84.06 89 LYS A N 1
ATOM 706 C CA . LYS A 1 89 ? -1.851 27.608 19.231 1.00 84.06 89 LYS A CA 1
ATOM 707 C C . LYS A 1 89 ? -0.782 26.724 19.884 1.00 84.06 89 LYS A C 1
ATOM 709 O O . LYS A 1 89 ? 0.390 26.827 19.536 1.00 84.06 89 LYS A O 1
ATOM 714 N N . ASP A 1 90 ? -1.215 25.796 20.730 1.00 85.62 90 ASP A N 1
ATOM 715 C CA . ASP A 1 90 ? -0.339 24.889 21.482 1.00 85.62 90 ASP A CA 1
ATOM 716 C C . ASP A 1 90 ? 0.395 23.921 20.547 1.00 85.62 90 ASP A C 1
ATOM 718 O O . ASP A 1 90 ? 1.567 23.607 20.737 1.00 85.62 90 ASP A O 1
ATOM 722 N N . ALA A 1 91 ? -0.270 23.495 19.473 1.00 84.62 91 ALA A N 1
ATOM 723 C CA . ALA A 1 91 ? 0.344 22.636 18.473 1.00 84.62 91 ALA A CA 1
ATOM 724 C C . ALA A 1 91 ? 1.465 23.336 17.686 1.00 84.62 91 ALA A C 1
ATOM 726 O O . ALA A 1 91 ? 2.500 22.725 17.418 1.00 84.62 91 ALA A O 1
ATOM 727 N N . LYS A 1 92 ? 1.286 24.624 17.354 1.00 82.50 92 LYS A N 1
ATOM 728 C CA . LYS A 1 92 ? 2.339 25.436 16.727 1.00 82.50 92 LYS A CA 1
ATOM 729 C C . LYS A 1 92 ? 3.513 25.665 17.677 1.00 82.50 92 LYS A C 1
ATOM 731 O O . LYS A 1 92 ? 4.651 25.586 17.229 1.00 82.50 92 LYS A O 1
ATOM 736 N N . ALA A 1 93 ? 3.250 25.874 18.970 1.00 84.88 93 ALA A N 1
ATOM 737 C CA . ALA A 1 93 ? 4.301 25.990 19.984 1.00 84.88 93 ALA A CA 1
ATOM 738 C C . ALA A 1 93 ? 5.154 24.712 20.086 1.00 84.88 93 ALA A C 1
ATOM 740 O O . ALA A 1 93 ? 6.360 24.786 20.286 1.00 84.88 93 ALA A O 1
ATOM 741 N N . LYS A 1 94 ? 4.550 23.540 19.852 1.00 81.81 94 LYS A N 1
ATOM 742 C CA . LYS A 1 94 ? 5.248 22.245 19.776 1.00 81.81 94 LYS A CA 1
ATOM 743 C C . LYS A 1 94 ? 5.858 21.941 18.393 1.00 81.81 94 LYS A C 1
ATOM 745 O O . LYS A 1 94 ? 6.293 20.818 18.144 1.00 81.81 94 LYS A O 1
ATOM 750 N N . GLY A 1 95 ? 5.889 22.916 17.479 1.00 79.38 95 GLY A N 1
ATOM 751 C CA . GLY A 1 95 ? 6.520 22.791 16.160 1.00 79.38 95 GLY A CA 1
ATOM 752 C C . GLY A 1 95 ? 5.775 21.890 15.166 1.00 79.38 95 GLY A C 1
ATOM 753 O O . GLY A 1 95 ? 6.369 21.432 14.190 1.00 79.38 95 GLY A O 1
ATOM 754 N N . LEU A 1 96 ? 4.487 21.607 15.392 1.00 80.56 96 LEU A N 1
ATOM 755 C CA . LEU A 1 96 ? 3.684 20.761 14.506 1.00 80.56 96 LEU A CA 1
ATOM 756 C C . LEU A 1 96 ? 3.034 21.594 13.392 1.00 80.56 96 LEU A C 1
ATOM 758 O O . LEU A 1 96 ? 2.366 22.600 13.647 1.00 80.56 96 LEU A O 1
ATOM 762 N N . LYS A 1 97 ? 3.172 21.134 12.142 1.00 77.00 97 LYS A N 1
ATOM 763 C CA . LYS A 1 97 ? 2.439 21.677 10.988 1.00 77.00 97 LYS A CA 1
ATOM 764 C C . LYS A 1 97 ? 1.007 21.136 11.015 1.00 77.00 97 LYS A C 1
ATOM 766 O O . LYS A 1 97 ? 0.749 20.027 10.559 1.00 77.00 97 LYS A O 1
ATOM 771 N N . VAL A 1 98 ? 0.099 21.896 11.624 1.00 78.31 98 VAL A N 1
ATOM 772 C CA . VAL A 1 98 ? -1.315 21.524 11.780 1.00 78.31 98 VAL A CA 1
ATOM 773 C C . VAL A 1 98 ? -2.173 22.194 10.715 1.00 78.31 98 VAL A C 1
ATOM 775 O O . VAL A 1 98 ? -2.188 23.421 10.622 1.00 78.31 98 VAL A O 1
ATOM 778 N N . ASP A 1 99 ? -2.958 21.388 10.003 1.00 81.44 99 ASP A N 1
ATOM 779 C CA . ASP A 1 99 ? -3.987 21.843 9.066 1.00 81.44 99 ASP A CA 1
ATOM 780 C C . ASP A 1 99 ? -5.391 21.792 9.685 1.00 81.44 99 ASP A C 1
ATOM 782 O O . ASP A 1 99 ? -5.645 21.127 10.693 1.00 81.44 99 ASP A O 1
ATOM 786 N N . LYS A 1 100 ? -6.361 22.452 9.036 1.00 78.00 100 LYS A N 1
ATOM 787 C CA . LYS A 1 100 ? -7.777 22.442 9.457 1.00 78.00 100 LYS A CA 1
ATOM 788 C C . LYS A 1 100 ? -8.372 21.024 9.494 1.00 78.00 100 LYS A C 1
ATOM 790 O O . LYS A 1 100 ? -9.293 20.770 10.272 1.00 78.00 100 LYS A O 1
ATOM 795 N N . GLN A 1 101 ? -7.857 20.116 8.663 1.00 82.06 101 GLN A N 1
ATOM 796 C CA . GLN A 1 101 ? -8.322 18.730 8.564 1.00 82.06 101 GLN A CA 1
ATOM 797 C C . GLN A 1 101 ? -7.579 17.768 9.504 1.00 82.06 101 GLN A C 1
ATOM 799 O O . GLN A 1 101 ? -8.203 16.830 9.999 1.00 82.06 101 GLN A O 1
ATOM 804 N N . THR A 1 102 ? -6.299 18.019 9.798 1.00 86.31 102 THR A N 1
ATOM 805 C CA . THR A 1 102 ? -5.443 17.130 10.601 1.00 86.31 102 THR A CA 1
ATOM 806 C C . THR A 1 102 ? -5.021 17.809 11.906 1.00 86.31 102 THR A C 1
ATOM 808 O O . THR A 1 102 ? -3.985 18.478 11.947 1.00 86.31 102 THR A O 1
ATOM 811 N N . PRO A 1 103 ? -5.810 17.675 12.987 1.00 90.06 103 PRO A N 1
ATOM 812 C CA . PRO A 1 103 ? -5.473 18.282 14.267 1.00 90.06 103 PRO A CA 1
ATOM 813 C C . PRO A 1 103 ? -4.272 17.596 14.929 1.00 90.06 103 PRO A C 1
ATOM 815 O O . PRO A 1 103 ? -4.015 16.416 14.694 1.00 90.06 103 PRO A O 1
ATOM 818 N N . ALA A 1 104 ? -3.579 18.317 15.810 1.00 90.31 104 ALA A N 1
ATOM 819 C CA . ALA A 1 104 ? -2.583 17.713 16.689 1.00 90.31 104 ALA A CA 1
ATOM 820 C C . ALA A 1 104 ? -3.250 16.969 17.856 1.00 90.31 104 ALA A C 1
ATOM 822 O O . ALA A 1 104 ? -4.256 17.423 18.413 1.00 90.31 104 ALA A O 1
ATOM 823 N N . LEU A 1 105 ? -2.664 15.833 18.215 1.00 91.31 105 LEU A N 1
ATOM 824 C CA . LEU A 1 105 ? -3.101 14.945 19.281 1.00 91.31 105 LEU A CA 1
ATOM 825 C C . LEU A 1 105 ? -2.000 14.839 20.336 1.00 91.31 105 LEU A C 1
ATOM 827 O O . LEU A 1 105 ? -0.822 14.677 20.007 1.00 91.31 105 LEU A O 1
ATOM 831 N N . GLU A 1 106 ? -2.381 14.909 21.602 1.00 90.75 106 GLU A N 1
ATOM 832 C CA . GLU A 1 106 ? -1.505 14.654 22.743 1.00 90.75 106 GLU A CA 1
ATOM 833 C C . GLU A 1 106 ? -1.962 13.397 23.474 1.00 90.75 106 GLU A C 1
ATOM 835 O O . GLU A 1 106 ? -3.161 13.142 23.573 1.00 90.75 106 GLU A O 1
ATOM 840 N N . MET A 1 107 ? -1.013 12.593 23.955 1.00 89.62 107 MET A N 1
ATOM 841 C CA . MET A 1 107 ? -1.340 11.426 24.770 1.00 89.62 107 MET A CA 1
ATOM 842 C C . MET A 1 107 ? -1.891 11.896 26.117 1.00 89.62 107 MET A C 1
ATOM 844 O O . MET A 1 107 ? -1.309 12.757 26.771 1.00 89.62 107 MET A O 1
ATOM 848 N N . SER A 1 108 ? -3.028 11.338 26.523 1.00 88.38 108 SER A N 1
ATOM 849 C CA . SER A 1 108 ? -3.611 11.595 27.838 1.00 88.38 108 SER A CA 1
ATOM 850 C C . SER A 1 108 ? -3.148 10.531 28.823 1.00 88.38 108 SER A C 1
ATOM 852 O O . SER A 1 108 ? -3.304 9.344 28.562 1.00 88.38 108 SER A O 1
ATOM 854 N N . ASN A 1 109 ? -2.693 10.936 30.007 1.00 83.38 109 ASN A N 1
ATOM 855 C CA . ASN A 1 109 ? -2.386 9.989 31.088 1.00 83.38 109 ASN A CA 1
ATOM 856 C C . ASN A 1 109 ? -3.652 9.404 31.742 1.00 83.38 109 ASN A C 1
ATOM 858 O O . ASN A 1 109 ? -3.571 8.462 32.524 1.00 83.38 109 ASN A O 1
ATOM 862 N N . LYS A 1 110 ? -4.834 9.963 31.445 1.00 82.50 110 LYS A N 1
ATOM 863 C CA . LYS A 1 110 ? -6.121 9.519 31.992 1.00 82.50 110 LYS A CA 1
ATOM 864 C C . LYS A 1 110 ? -6.933 8.824 30.902 1.00 82.50 110 LYS A C 1
ATOM 866 O O . LYS A 1 110 ? -7.373 9.473 29.950 1.00 82.50 110 LYS A O 1
ATOM 871 N N . ALA A 1 111 ? -7.148 7.519 31.060 1.00 81.94 111 ALA A N 1
ATOM 872 C CA . ALA A 1 111 ? -8.037 6.719 30.223 1.00 81.94 111 ALA A CA 1
ATOM 873 C C . ALA A 1 111 ? -9.449 6.706 30.832 1.00 81.94 111 ALA A C 1
ATOM 875 O O . ALA A 1 111 ? -9.773 5.856 31.655 1.00 81.94 111 ALA A O 1
ATOM 876 N N . VAL A 1 112 ? -10.285 7.673 30.447 1.00 88.06 112 VAL A N 1
ATOM 877 C CA . VAL A 1 112 ? -11.670 7.782 30.935 1.00 88.06 112 VAL A CA 1
ATOM 878 C C . VAL A 1 112 ? -12.639 7.315 29.850 1.00 88.06 112 VAL A C 1
ATOM 880 O O . VAL A 1 112 ? -12.679 7.905 28.772 1.00 88.06 112 VAL A O 1
ATOM 883 N N . LEU A 1 113 ? -13.460 6.306 30.150 1.00 86.75 113 LEU A N 1
ATOM 884 C CA . LEU A 1 113 ? -14.458 5.733 29.232 1.00 86.75 113 LEU A CA 1
ATOM 885 C C . LEU A 1 113 ? -15.713 6.610 29.101 1.00 86.75 113 LEU A C 1
ATOM 887 O O . LEU A 1 113 ? -16.829 6.189 29.392 1.00 86.75 113 LEU A O 1
ATOM 891 N N . GLN A 1 114 ? -15.539 7.859 28.677 1.00 90.69 114 GLN A N 1
ATOM 892 C CA . GLN A 1 114 ? -16.646 8.777 28.416 1.00 90.69 114 GLN A CA 1
ATOM 893 C C . GLN A 1 114 ? -16.980 8.841 26.917 1.00 90.69 114 GLN A C 1
ATOM 895 O O . GLN A 1 114 ? -16.072 8.789 26.082 1.00 90.69 114 GLN A O 1
ATOM 900 N N . PRO A 1 115 ? -18.261 9.033 26.539 1.00 89.88 115 PRO A N 1
ATOM 901 C CA . PRO A 1 115 ? -18.711 8.995 25.143 1.00 89.88 115 PRO A CA 1
ATOM 902 C C . PRO A 1 115 ? -17.932 9.898 24.171 1.00 89.88 115 PRO A C 1
ATOM 904 O O . PRO A 1 115 ? -17.744 9.536 23.005 1.00 89.88 115 PRO A O 1
ATOM 907 N N . ASP A 1 116 ? -17.490 11.074 24.623 1.00 91.44 116 ASP A N 1
ATOM 908 C CA . ASP A 1 116 ? -16.839 12.090 23.788 1.00 91.44 116 ASP A CA 1
ATOM 909 C C . ASP A 1 116 ? -15.309 12.150 23.909 1.00 91.44 116 ASP A C 1
ATOM 911 O O . ASP A 1 116 ? -14.681 12.964 23.228 1.00 91.44 116 ASP A O 1
ATOM 915 N N . VAL A 1 117 ? -14.699 11.251 24.688 1.00 93.62 117 VAL A N 1
ATOM 916 C CA . VAL A 1 117 ? -13.237 11.133 24.785 1.00 93.62 117 VAL A CA 1
ATOM 917 C C . VAL A 1 117 ? -12.670 10.525 23.502 1.00 93.62 117 VAL A C 1
ATOM 919 O O . VAL A 1 117 ? -13.282 9.650 22.874 1.00 93.62 117 VAL A O 1
ATOM 922 N N . TYR A 1 118 ? -11.506 11.030 23.090 1.00 94.25 118 TYR A N 1
ATOM 923 C CA . TYR A 1 118 ? -10.814 10.594 21.885 1.00 94.25 118 TYR A CA 1
ATOM 924 C C . TYR A 1 118 ? -9.772 9.520 22.192 1.00 94.25 118 TYR A C 1
ATOM 926 O O . TYR A 1 118 ? -9.067 9.566 23.198 1.00 94.25 118 TYR A O 1
ATOM 934 N N . TYR A 1 119 ? -9.652 8.582 21.263 1.00 95.06 119 TYR A N 1
ATOM 935 C CA . TYR A 1 119 ? -8.658 7.521 21.280 1.00 95.06 119 TYR A CA 1
ATOM 936 C C . TYR A 1 119 ? -8.016 7.423 19.901 1.00 95.06 119 TYR A C 1
ATOM 938 O O . TYR A 1 119 ? -8.703 7.566 18.887 1.00 95.06 119 TYR A O 1
ATOM 946 N N . ALA A 1 120 ? -6.704 7.215 19.865 1.00 95.06 120 ALA A N 1
ATOM 947 C CA . ALA A 1 120 ? -5.941 7.002 18.644 1.00 95.06 120 ALA A CA 1
ATOM 948 C C . ALA A 1 120 ? -5.587 5.523 18.493 1.00 95.06 120 ALA A C 1
ATOM 950 O O . ALA A 1 120 ? -5.268 4.851 19.474 1.00 95.06 120 ALA A O 1
ATOM 951 N N . TRP A 1 121 ? -5.622 5.023 17.262 1.00 95.38 121 TRP A N 1
ATOM 952 C CA . TRP A 1 121 ? -5.110 3.702 16.934 1.00 95.38 121 TRP A CA 1
ATOM 953 C C . TRP A 1 121 ? -3.587 3.692 17.041 1.00 95.38 121 TRP A C 1
ATOM 955 O O . TRP A 1 121 ? -2.909 4.523 16.438 1.00 95.38 121 TRP A O 1
ATOM 965 N N . ASN A 1 122 ? -3.069 2.696 17.749 1.00 93.06 122 ASN A N 1
ATOM 966 C CA . ASN A 1 122 ? -1.661 2.301 17.744 1.00 93.06 122 ASN A CA 1
ATOM 967 C C . ASN A 1 122 ? -1.492 0.898 17.124 1.00 93.06 122 ASN A C 1
ATOM 969 O O . ASN A 1 122 ? -0.505 0.204 17.334 1.00 93.06 122 ASN A O 1
ATOM 973 N N . TYR A 1 123 ? -2.499 0.473 16.358 1.00 92.25 123 TYR A N 1
ATOM 974 C CA . TYR A 1 123 ? -2.549 -0.811 15.682 1.00 92.25 123 TYR A CA 1
ATOM 975 C C . TYR A 1 123 ? -2.873 -0.627 14.199 1.00 92.25 123 TYR A C 1
ATOM 977 O O . TYR A 1 123 ? -3.862 0.014 13.813 1.00 92.25 123 TYR A O 1
ATOM 985 N N . THR A 1 124 ? -2.034 -1.231 13.367 1.00 90.12 124 THR A N 1
ATOM 986 C CA . THR A 1 124 ? -2.240 -1.379 11.929 1.00 90.12 124 THR A CA 1
ATOM 987 C C . THR A 1 124 ? -2.382 -2.866 11.625 1.00 90.12 124 THR A C 1
ATOM 989 O O . THR A 1 124 ? -1.422 -3.608 11.847 1.00 90.12 124 THR A O 1
ATOM 992 N N . PRO A 1 125 ? -3.549 -3.326 11.149 1.00 88.25 125 PRO A N 1
ATOM 993 C CA . PRO A 1 125 ? -3.714 -4.722 10.789 1.00 88.25 125 PRO A CA 1
ATOM 994 C C . PRO A 1 125 ? -2.760 -5.083 9.645 1.00 88.25 125 PRO A C 1
ATOM 996 O O . PRO A 1 125 ? -2.532 -4.252 8.757 1.00 88.25 125 PRO A O 1
ATOM 999 N N . PRO A 1 126 ? -2.182 -6.295 9.665 1.00 86.25 126 PRO A N 1
ATOM 1000 C CA . PRO A 1 126 ? -1.282 -6.734 8.611 1.00 86.25 126 PRO A CA 1
ATOM 1001 C C . PRO A 1 126 ? -2.021 -6.750 7.272 1.00 86.25 126 PRO A C 1
ATOM 1003 O O . PRO A 1 126 ? -3.191 -7.132 7.194 1.00 86.25 126 PRO A O 1
ATOM 1006 N N . ASN A 1 127 ? -1.340 -6.331 6.205 1.00 87.25 127 ASN A N 1
ATOM 1007 C CA . ASN A 1 127 ? -1.903 -6.404 4.864 1.00 87.25 127 ASN A CA 1
ATOM 1008 C C . ASN A 1 127 ? -2.006 -7.887 4.449 1.00 87.25 127 ASN A C 1
ATOM 1010 O O . ASN A 1 127 ? -0.964 -8.539 4.344 1.00 87.25 127 ASN A O 1
ATOM 1014 N N . PRO A 1 128 ? -3.210 -8.429 4.178 1.00 84.56 128 PRO A N 1
ATOM 1015 C CA . PRO A 1 128 ? -3.369 -9.845 3.837 1.00 84.56 128 PRO A CA 1
ATOM 1016 C C . PRO A 1 128 ? -2.646 -10.222 2.536 1.00 84.56 128 PRO A C 1
ATOM 1018 O O . PRO A 1 128 ? -2.248 -11.368 2.359 1.00 84.56 128 PRO A O 1
ATOM 1021 N N . TYR A 1 129 ? -2.419 -9.252 1.646 1.00 90.25 129 TYR A N 1
ATOM 1022 C CA . TYR A 1 129 ? -1.715 -9.460 0.382 1.00 90.25 129 TYR A CA 1
ATOM 1023 C C . TYR A 1 129 ? -0.195 -9.370 0.511 1.00 90.25 129 TYR A C 1
ATOM 1025 O O . TYR A 1 129 ? 0.504 -9.605 -0.468 1.00 90.25 129 TYR A O 1
ATOM 1033 N N . MET A 1 130 ? 0.345 -9.051 1.693 1.00 91.31 130 MET A N 1
ATOM 1034 C CA . MET A 1 130 ? 1.794 -8.940 1.880 1.00 91.31 130 MET A CA 1
ATOM 1035 C C . MET A 1 130 ? 2.505 -10.252 1.541 1.00 91.31 130 MET A C 1
ATOM 1037 O O . MET A 1 130 ? 3.487 -10.236 0.808 1.00 91.31 130 MET A O 1
ATOM 1041 N N . LEU A 1 131 ? 1.952 -11.384 1.987 1.00 92.12 131 LEU A N 1
ATOM 1042 C CA . LEU A 1 131 ? 2.472 -12.712 1.662 1.00 92.12 131 LEU A CA 1
ATOM 1043 C C . LEU A 1 131 ? 2.412 -12.992 0.154 1.00 92.12 131 LEU A C 1
ATOM 1045 O O . LEU A 1 131 ? 3.377 -13.498 -0.414 1.00 92.12 131 LEU A O 1
ATOM 1049 N N . LEU A 1 132 ? 1.314 -12.614 -0.510 1.00 95.56 132 LEU A N 1
ATOM 1050 C CA . LEU A 1 132 ? 1.180 -12.748 -1.962 1.00 95.56 132 LEU A CA 1
ATOM 1051 C C . LEU A 1 132 ? 2.244 -11.925 -2.699 1.00 95.56 132 LEU A C 1
ATOM 1053 O O . LEU A 1 132 ? 2.879 -12.442 -3.614 1.00 95.56 132 LEU A O 1
ATOM 1057 N N . TYR A 1 133 ? 2.479 -10.676 -2.286 1.00 94.88 133 TYR A N 1
ATOM 1058 C CA . TYR A 1 133 ? 3.527 -9.834 -2.866 1.00 94.88 133 TYR A CA 1
ATOM 1059 C C . TYR A 1 133 ? 4.922 -10.419 -2.645 1.00 94.88 133 TYR A C 1
ATOM 1061 O O . TYR A 1 133 ? 5.742 -10.374 -3.559 1.00 94.88 133 TYR A O 1
ATOM 1069 N N . SER A 1 134 ? 5.188 -11.010 -1.477 1.00 95.00 134 SER A N 1
ATOM 1070 C CA . SER A 1 134 ? 6.454 -11.696 -1.208 1.00 95.00 134 SER A CA 1
ATOM 1071 C C . SER A 1 134 ? 6.661 -12.896 -2.134 1.00 95.00 134 SER A C 1
ATOM 1073 O O . SER A 1 134 ? 7.724 -13.012 -2.739 1.00 95.00 134 SER A O 1
ATOM 1075 N N . ILE A 1 135 ? 5.648 -13.753 -2.305 1.00 97.06 135 ILE A N 1
ATOM 1076 C CA . ILE A 1 135 ? 5.726 -14.906 -3.216 1.00 97.06 135 ILE A CA 1
ATOM 1077 C C . ILE A 1 135 ? 5.906 -14.438 -4.662 1.00 97.06 135 ILE A C 1
ATOM 1079 O O . ILE A 1 135 ? 6.790 -14.927 -5.359 1.00 97.06 135 ILE A O 1
ATOM 1083 N N . LEU A 1 136 ? 5.117 -13.456 -5.103 1.00 97.44 136 LEU A N 1
ATOM 1084 C CA . LEU A 1 136 ? 5.210 -12.910 -6.455 1.00 97.44 136 LEU A CA 1
ATOM 1085 C C . LEU A 1 136 ? 6.594 -12.302 -6.714 1.00 97.44 136 LEU A C 1
ATOM 1087 O O . LEU A 1 136 ? 7.175 -12.544 -7.769 1.00 97.44 136 LEU A O 1
ATOM 1091 N N . GLY A 1 137 ? 7.154 -11.582 -5.739 1.00 97.62 137 GLY A N 1
ATOM 1092 C CA . GLY A 1 137 ? 8.513 -11.048 -5.812 1.00 97.62 137 GLY A CA 1
ATOM 1093 C C . GLY A 1 137 ? 9.561 -12.145 -6.003 1.00 97.62 137 GLY A C 1
ATOM 1094 O O . GLY A 1 137 ? 10.413 -12.031 -6.882 1.00 97.62 137 GLY A O 1
ATOM 1095 N N . ILE A 1 138 ? 9.457 -13.244 -5.250 1.00 97.62 138 ILE A N 1
ATOM 1096 C CA . ILE A 1 138 ? 10.337 -14.410 -5.408 1.00 97.62 138 ILE A CA 1
ATOM 1097 C C . ILE A 1 138 ? 10.181 -15.005 -6.813 1.00 97.62 138 ILE A C 1
ATOM 1099 O O . ILE A 1 138 ? 11.178 -15.189 -7.509 1.00 97.62 138 ILE A O 1
ATOM 1103 N N . CYS A 1 139 ? 8.950 -15.244 -7.274 1.00 97.50 139 CYS A N 1
ATOM 1104 C CA . CYS A 1 139 ? 8.693 -15.773 -8.614 1.00 97.50 139 CYS A CA 1
ATOM 1105 C C . CYS A 1 139 ? 9.304 -14.895 -9.716 1.00 97.50 139 CYS A C 1
ATOM 1107 O O . CYS A 1 139 ? 9.891 -15.430 -10.655 1.00 97.50 139 CYS A O 1
ATOM 1109 N N . VAL A 1 140 ? 9.215 -13.566 -9.599 1.00 97.38 140 VAL A N 1
ATOM 1110 C CA . VAL A 1 140 ? 9.821 -12.624 -10.555 1.00 97.38 140 VAL A CA 1
ATOM 1111 C C . VAL A 1 140 ? 11.344 -12.758 -10.571 1.00 97.38 140 VAL A C 1
ATOM 1113 O O . VAL A 1 140 ? 11.929 -12.887 -11.645 1.00 97.38 140 VAL A O 1
ATOM 1116 N N . VAL A 1 141 ? 11.989 -12.789 -9.401 1.00 97.56 141 VAL A N 1
ATOM 1117 C CA . VAL A 1 141 ? 13.450 -12.944 -9.300 1.00 97.56 141 VAL A CA 1
ATOM 1118 C C . VAL A 1 141 ? 13.907 -14.268 -9.915 1.00 97.56 141 VAL A C 1
ATOM 1120 O O . VAL A 1 141 ? 14.815 -14.275 -10.745 1.00 97.56 141 VAL A O 1
ATOM 1123 N N . PHE A 1 142 ? 13.241 -15.379 -9.585 1.00 96.81 142 PHE A N 1
ATOM 1124 C CA . PHE A 1 142 ? 13.529 -16.682 -10.191 1.00 96.81 142 PHE A CA 1
ATOM 1125 C C . PHE A 1 142 ? 13.328 -16.661 -11.706 1.00 96.81 142 PHE A C 1
ATOM 1127 O O . PHE A 1 142 ? 14.186 -17.132 -12.442 1.00 96.81 142 PHE A O 1
ATOM 1134 N N . THR A 1 143 ? 12.237 -16.067 -12.187 1.00 94.75 143 THR A N 1
ATOM 1135 C CA . THR A 1 143 ? 11.952 -15.960 -13.623 1.00 94.75 143 THR A CA 1
ATOM 1136 C C . THR A 1 143 ? 13.098 -15.265 -14.364 1.00 94.75 143 THR A C 1
ATOM 1138 O O . THR A 1 143 ? 13.536 -15.766 -15.397 1.00 94.75 143 THR A O 1
ATOM 1141 N N . ILE A 1 144 ? 13.644 -14.177 -13.806 1.00 94.62 144 ILE A N 1
ATOM 1142 C CA . ILE A 1 144 ? 14.790 -13.448 -14.376 1.00 94.62 144 ILE A CA 1
ATOM 1143 C C . ILE A 1 144 ? 16.077 -14.285 -14.329 1.00 94.62 144 ILE A C 1
ATOM 1145 O O . ILE A 1 144 ? 16.781 -14.372 -15.332 1.00 94.62 144 ILE A O 1
ATOM 1149 N N . ILE A 1 145 ? 16.394 -14.924 -13.199 1.00 96.44 145 ILE A N 1
ATOM 1150 C CA . ILE A 1 145 ? 17.619 -15.736 -13.062 1.00 96.44 145 ILE A CA 1
ATOM 1151 C C . ILE A 1 145 ? 17.588 -16.951 -14.000 1.00 96.44 145 ILE A C 1
ATOM 1153 O O . ILE A 1 145 ? 18.610 -17.308 -14.582 1.00 96.44 145 ILE A O 1
ATOM 1157 N N . LEU A 1 146 ? 16.414 -17.560 -14.200 1.00 95.00 146 LEU A N 1
ATOM 1158 C CA . LEU A 1 146 ? 16.214 -18.673 -15.128 1.00 95.00 146 LEU A CA 1
ATOM 1159 C C . LEU A 1 146 ? 16.112 -18.236 -16.600 1.00 95.00 146 LEU A C 1
ATOM 1161 O O . LEU A 1 146 ? 15.862 -19.088 -17.450 1.00 95.00 146 LEU A O 1
ATOM 1165 N N . PHE A 1 147 ? 16.357 -16.966 -16.944 1.00 92.69 147 PHE A N 1
ATOM 1166 C CA . PHE A 1 147 ? 16.405 -16.497 -18.337 1.00 92.69 147 PHE A CA 1
ATOM 1167 C C . PHE A 1 147 ? 17.219 -17.396 -19.297 1.00 92.69 147 PHE A C 1
ATOM 1169 O O . PHE A 1 147 ? 16.761 -17.618 -20.422 1.00 92.69 147 PHE A O 1
ATOM 1176 N N . PRO A 1 148 ? 18.367 -17.991 -18.899 1.00 91.62 148 PRO A N 1
ATOM 1177 C CA . PRO A 1 148 ? 19.102 -18.927 -19.755 1.00 91.62 148 PRO A CA 1
ATOM 1178 C C . PRO A 1 148 ? 18.301 -20.171 -20.172 1.00 91.62 148 PRO A C 1
ATOM 1180 O O . PRO A 1 148 ? 18.528 -20.699 -21.260 1.00 91.62 148 PRO A O 1
ATOM 1183 N N . LEU A 1 149 ? 17.358 -20.614 -19.334 1.00 93.50 149 LEU A N 1
ATOM 1184 C CA . LEU A 1 149 ? 16.505 -21.788 -19.552 1.00 93.50 149 LEU A CA 1
ATOM 1185 C C . LEU A 1 149 ? 15.224 -21.468 -20.338 1.00 93.50 149 LEU A C 1
ATOM 1187 O O . LEU A 1 149 ? 14.439 -22.369 -20.626 1.00 93.50 149 LEU A O 1
ATOM 1191 N N . TRP A 1 150 ? 14.977 -20.201 -20.680 1.00 94.50 150 TRP A N 1
ATOM 1192 C CA . TRP A 1 150 ? 13.764 -19.818 -21.397 1.00 94.50 150 TRP A CA 1
ATOM 1193 C C . TRP A 1 150 ? 13.742 -20.381 -22.826 1.00 94.50 150 TRP A C 1
ATOM 1195 O O . TRP A 1 150 ? 14.788 -20.463 -23.481 1.00 94.50 150 TRP A O 1
ATOM 1205 N N . PRO A 1 151 ? 12.547 -20.693 -23.365 1.00 94.62 151 PRO A N 1
ATOM 1206 C CA . PRO A 1 151 ? 12.406 -21.140 -24.743 1.00 94.62 151 PRO A CA 1
ATOM 1207 C C . PRO A 1 151 ? 12.946 -20.089 -25.718 1.00 94.62 151 PRO A C 1
ATOM 1209 O O . PRO A 1 151 ? 12.837 -18.876 -25.501 1.00 94.62 151 PRO A O 1
ATOM 1212 N N . LEU A 1 152 ? 13.498 -20.555 -26.840 1.00 93.31 152 LEU A N 1
ATOM 1213 C CA . LEU A 1 152 ? 14.174 -19.698 -27.819 1.00 93.31 152 LEU A CA 1
ATOM 1214 C C . LEU A 1 152 ? 13.286 -18.559 -28.351 1.00 93.31 152 LEU A C 1
ATOM 1216 O O . LEU A 1 152 ? 13.802 -17.482 -28.651 1.00 93.31 152 LEU A O 1
ATOM 1220 N N . TRP A 1 153 ? 11.963 -18.750 -28.451 1.00 94.81 153 TRP A N 1
ATOM 1221 C CA . TRP A 1 153 ? 11.048 -17.683 -28.875 1.00 94.81 153 TRP A CA 1
ATOM 1222 C C . TRP A 1 153 ? 11.015 -16.511 -27.878 1.00 94.81 153 TRP A C 1
ATOM 1224 O O . TRP A 1 153 ? 10.939 -15.360 -28.298 1.00 94.81 153 TRP A O 1
ATOM 1234 N N . MET A 1 154 ? 11.124 -16.774 -26.568 1.00 93.94 154 MET A N 1
ATOM 1235 C CA . MET A 1 154 ? 10.980 -15.747 -25.525 1.00 93.94 154 MET A CA 1
ATOM 1236 C C . MET A 1 154 ? 12.254 -14.922 -25.463 1.00 93.94 154 MET A C 1
ATOM 1238 O O . MET A 1 154 ? 12.198 -13.699 -25.379 1.00 93.94 154 MET A O 1
ATOM 1242 N N . ARG A 1 155 ? 13.405 -15.587 -25.600 1.00 94.12 155 ARG A N 1
ATOM 1243 C CA . ARG A 1 155 ? 14.709 -14.927 -25.701 1.00 94.12 155 ARG A CA 1
ATOM 1244 C C . ARG A 1 155 ? 14.769 -13.986 -26.906 1.00 94.12 155 ARG A C 1
ATOM 1246 O O . ARG A 1 155 ? 15.215 -12.853 -26.759 1.00 94.12 155 ARG A O 1
ATOM 1253 N N . LYS A 1 156 ? 14.254 -14.415 -28.066 1.00 94.31 156 LYS A N 1
ATOM 1254 C CA . LYS A 1 156 ? 14.109 -13.540 -29.242 1.00 94.31 156 LYS A CA 1
ATOM 1255 C C . LYS A 1 156 ? 13.179 -12.360 -28.960 1.00 94.31 156 LYS A C 1
ATOM 1257 O O . LYS A 1 156 ? 13.535 -11.234 -29.279 1.00 94.31 156 LYS A O 1
ATOM 1262 N N . GLY A 1 157 ? 12.029 -12.597 -28.326 1.00 94.81 157 GLY A N 1
ATOM 1263 C CA . GLY A 1 157 ? 11.095 -11.533 -27.942 1.00 94.81 157 GLY A CA 1
ATOM 1264 C C . GLY A 1 157 ? 11.742 -10.463 -27.057 1.00 94.81 157 GLY A C 1
ATOM 1265 O O . GLY A 1 157 ? 11.627 -9.278 -27.353 1.00 94.81 157 GLY A O 1
ATOM 1266 N N . VAL A 1 158 ? 12.489 -10.873 -26.026 1.00 94.62 158 VAL A N 1
ATOM 1267 C CA . VAL A 1 158 ? 13.237 -9.949 -25.154 1.00 94.62 158 VAL A CA 1
ATOM 1268 C C . VAL A 1 158 ? 14.306 -9.187 -25.933 1.00 94.62 158 VAL A C 1
ATOM 1270 O O . VAL A 1 158 ? 14.459 -7.988 -25.720 1.00 94.62 158 VAL A O 1
ATOM 1273 N N . TRP A 1 159 ? 15.008 -9.843 -26.859 1.00 94.06 159 TRP A N 1
ATOM 1274 C CA . TRP A 1 159 ? 15.986 -9.176 -27.718 1.00 94.06 159 TRP A CA 1
ATOM 1275 C C . TRP A 1 159 ? 15.335 -8.092 -28.586 1.00 94.06 159 TRP A C 1
ATOM 1277 O O . TRP A 1 159 ? 15.759 -6.943 -28.526 1.00 94.06 159 TRP A O 1
ATO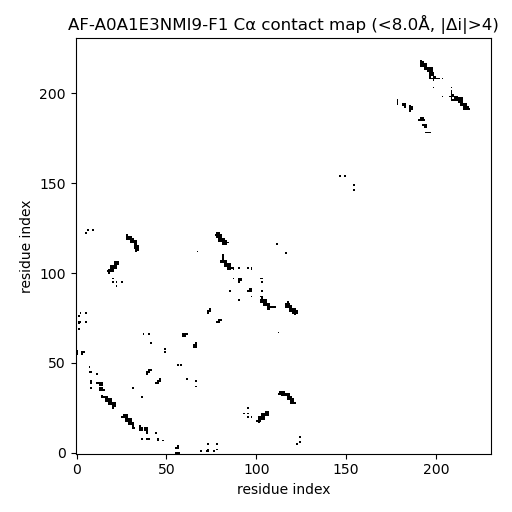M 1287 N N . TYR A 1 160 ? 14.252 -8.408 -29.304 1.00 96.19 160 TYR A N 1
ATOM 1288 C CA . TYR A 1 160 ? 13.528 -7.421 -30.114 1.00 96.19 160 TYR A CA 1
ATOM 1289 C C . TYR A 1 160 ? 12.963 -6.276 -29.271 1.00 96.19 160 TYR A C 1
ATOM 1291 O O . TYR A 1 160 ? 13.044 -5.121 -29.683 1.00 96.19 160 TYR A O 1
ATOM 1299 N N . LEU A 1 161 ? 12.424 -6.574 -28.086 1.00 96.00 161 LEU A N 1
ATOM 1300 C CA . LEU A 1 161 ? 11.910 -5.554 -27.175 1.00 96.00 161 LEU A CA 1
ATOM 1301 C C . LEU A 1 161 ? 13.034 -4.641 -26.667 1.00 96.00 161 LEU A C 1
ATOM 1303 O O . LEU A 1 161 ? 12.878 -3.423 -26.662 1.00 96.00 161 LEU A O 1
ATOM 1307 N N . SER A 1 162 ? 14.174 -5.216 -26.275 1.00 95.31 162 SER A N 1
ATOM 1308 C CA . SER A 1 162 ? 15.342 -4.473 -25.797 1.00 95.31 162 SER A CA 1
ATOM 1309 C C . SER A 1 162 ? 15.946 -3.602 -26.897 1.00 95.31 162 SER A C 1
ATOM 1311 O O . SER A 1 162 ? 16.163 -2.413 -26.674 1.00 95.31 162 SER A O 1
ATOM 1313 N N . THR A 1 163 ? 16.150 -4.151 -28.097 1.00 96.44 163 THR A N 1
ATOM 1314 C CA . THR A 1 163 ? 16.634 -3.391 -29.254 1.00 96.44 163 THR A CA 1
ATOM 1315 C C . THR A 1 163 ? 15.634 -2.316 -29.665 1.00 96.44 163 THR A C 1
ATOM 1317 O O . THR A 1 163 ? 16.039 -1.187 -29.912 1.00 96.44 163 THR A O 1
ATOM 1320 N N . GLY A 1 164 ? 14.333 -2.614 -29.671 1.00 96.75 164 GLY A N 1
ATOM 1321 C CA . GLY A 1 164 ? 13.286 -1.636 -29.967 1.00 96.75 164 GLY A CA 1
ATOM 1322 C C . GLY A 1 164 ? 13.280 -0.470 -28.979 1.00 96.75 164 GLY A C 1
ATOM 1323 O O . GLY A 1 164 ? 13.240 0.686 -29.395 1.00 96.75 164 GLY A O 1
ATOM 1324 N N . LEU A 1 165 ? 13.397 -0.752 -27.678 1.00 96.31 165 LEU A N 1
ATOM 1325 C CA . LEU A 1 165 ? 13.479 0.279 -26.642 1.00 96.31 165 LEU A CA 1
ATOM 1326 C C . LEU A 1 165 ? 14.783 1.082 -26.750 1.00 96.31 165 LEU A C 1
ATOM 1328 O O . LEU A 1 165 ? 14.757 2.301 -26.607 1.00 96.31 165 LEU A O 1
ATOM 1332 N N . LEU A 1 166 ? 15.905 0.435 -27.078 1.00 96.19 166 LEU A N 1
ATOM 1333 C CA . LEU A 1 166 ? 17.174 1.117 -27.333 1.00 96.19 166 LEU A CA 1
ATOM 1334 C C . LEU A 1 166 ? 17.085 2.041 -28.557 1.00 96.19 166 LEU A C 1
ATOM 1336 O O . LEU A 1 166 ? 17.548 3.175 -28.493 1.00 96.19 166 LEU A O 1
ATOM 1340 N N . CYS A 1 167 ? 16.454 1.596 -29.646 1.00 95.69 167 CYS A N 1
ATOM 1341 C CA . CYS A 1 167 ? 16.190 2.425 -30.822 1.00 95.69 167 CYS A CA 1
ATOM 1342 C C . CYS A 1 167 ? 15.260 3.597 -30.491 1.00 95.69 167 CYS A C 1
ATOM 1344 O O . CYS A 1 167 ? 15.511 4.713 -30.936 1.00 95.69 167 CYS A O 1
ATOM 1346 N N . PHE A 1 168 ? 14.220 3.367 -29.684 1.00 93.06 168 PHE A N 1
ATOM 1347 C CA . PHE A 1 168 ? 13.309 4.415 -29.227 1.00 93.06 168 PHE A CA 1
ATOM 1348 C C . PHE A 1 168 ? 14.045 5.479 -28.403 1.00 93.06 168 PHE A C 1
ATOM 1350 O O . PHE A 1 168 ? 13.925 6.667 -28.682 1.00 93.06 168 PHE A O 1
ATOM 1357 N N . VAL A 1 169 ? 14.890 5.065 -27.456 1.00 93.81 169 VAL A N 1
ATOM 1358 C CA . VAL A 1 169 ? 15.764 5.977 -26.701 1.00 93.81 169 VAL A CA 1
ATOM 1359 C C . VAL A 1 169 ? 16.760 6.689 -27.627 1.0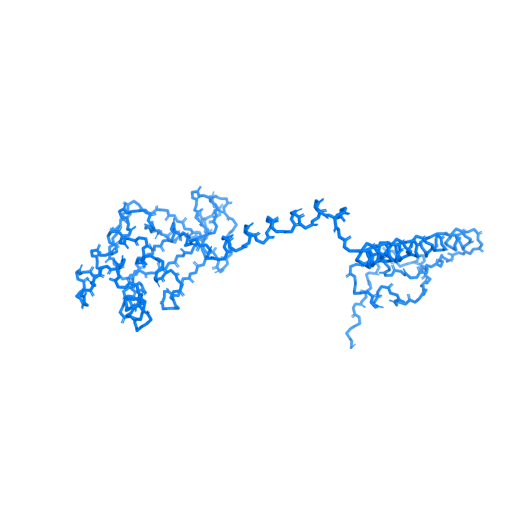0 93.81 169 VAL A C 1
ATOM 1361 O O . VAL A 1 169 ? 16.939 7.901 -27.527 1.00 93.81 169 VAL A O 1
ATOM 1364 N N . GLY A 1 170 ? 17.368 5.970 -28.574 1.00 95.00 170 GLY A N 1
ATOM 1365 C CA . GLY A 1 170 ? 18.266 6.536 -29.583 1.00 95.00 170 GLY A CA 1
ATOM 1366 C C . GLY A 1 170 ? 17.597 7.621 -30.430 1.00 95.00 170 GLY A C 1
ATOM 1367 O O . GLY A 1 170 ? 18.208 8.651 -30.702 1.00 95.00 170 GLY A O 1
ATOM 1368 N N . MET A 1 171 ? 16.320 7.448 -30.778 1.00 92.00 171 MET A N 1
ATOM 1369 C CA . MET A 1 171 ? 15.537 8.454 -31.497 1.00 92.00 171 MET A CA 1
ATOM 1370 C C . MET A 1 171 ? 15.416 9.765 -30.705 1.00 92.00 171 MET A C 1
ATOM 1372 O O . MET A 1 171 ? 15.584 10.833 -31.293 1.00 92.00 171 MET A O 1
ATOM 1376 N N . PHE A 1 172 ? 15.217 9.716 -29.382 1.00 89.88 172 PHE A N 1
ATOM 1377 C CA . PHE A 1 172 ? 15.225 10.931 -28.553 1.00 89.88 172 PHE A CA 1
ATOM 1378 C C . PHE A 1 172 ? 16.576 11.648 -28.587 1.00 89.88 172 PHE A C 1
ATOM 1380 O O . PHE A 1 172 ? 16.609 12.874 -28.688 1.00 89.88 172 PHE A O 1
ATOM 1387 N N . PHE A 1 173 ? 17.687 10.906 -28.555 1.00 91.38 173 PHE A N 1
ATOM 1388 C CA . PHE A 1 173 ? 19.018 11.504 -28.679 1.00 91.38 173 PHE A CA 1
ATOM 1389 C C . PHE A 1 173 ? 19.229 12.161 -30.041 1.00 91.38 173 PHE A C 1
ATOM 1391 O O . PHE A 1 173 ? 19.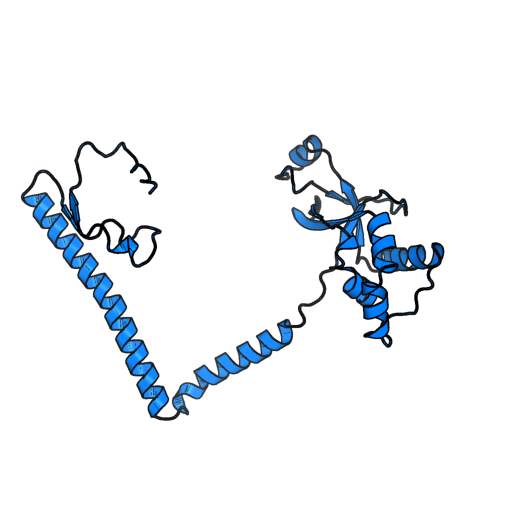738 13.278 -30.102 1.00 91.38 173 PHE A O 1
ATOM 1398 N N . VAL A 1 174 ? 18.798 11.517 -31.127 1.00 93.44 174 VAL A N 1
ATOM 1399 C CA . VAL A 1 174 ? 18.871 12.101 -32.474 1.00 93.44 174 VAL A CA 1
ATOM 1400 C C . VAL A 1 174 ? 18.073 13.406 -32.543 1.00 93.44 174 VAL A C 1
ATOM 1402 O O . VAL A 1 174 ? 18.603 14.414 -33.004 1.00 93.44 174 VAL A O 1
ATOM 1405 N N . ILE A 1 175 ? 16.841 13.429 -32.022 1.00 89.75 175 ILE A N 1
ATOM 1406 C CA . ILE A 1 175 ? 16.016 14.648 -31.968 1.00 89.75 175 ILE A CA 1
ATOM 1407 C C . ILE A 1 175 ? 16.706 15.740 -31.137 1.00 89.75 175 ILE A C 1
ATOM 1409 O O . ILE A 1 175 ? 16.742 16.897 -31.557 1.00 89.75 175 ILE A O 1
ATOM 1413 N N . ALA A 1 176 ? 17.300 15.391 -29.993 1.00 88.12 176 ALA A N 1
ATOM 1414 C CA . ALA A 1 176 ? 18.031 16.337 -29.152 1.00 88.12 176 ALA A CA 1
ATOM 1415 C C . ALA A 1 176 ? 19.271 16.920 -29.857 1.00 88.12 176 ALA A C 1
ATOM 1417 O O . ALA A 1 176 ? 19.524 18.121 -29.756 1.00 88.12 176 ALA A O 1
ATOM 1418 N N . ILE A 1 177 ? 20.016 16.106 -30.613 1.00 91.81 177 ILE A N 1
ATOM 1419 C CA . ILE A 1 177 ? 21.170 16.562 -31.403 1.00 91.81 177 ILE A CA 1
ATOM 1420 C C . ILE A 1 177 ? 20.714 17.484 -32.536 1.00 91.81 177 ILE A C 1
ATOM 1422 O O . ILE A 1 177 ? 21.280 18.561 -32.701 1.00 91.81 177 ILE A O 1
ATOM 1426 N N . ILE A 1 178 ? 19.672 17.113 -33.287 1.00 90.62 178 ILE A N 1
ATOM 1427 C CA . ILE A 1 178 ? 19.102 17.959 -34.348 1.00 90.62 178 ILE A CA 1
ATOM 1428 C C . ILE A 1 178 ? 18.668 19.312 -33.771 1.00 90.62 178 ILE A C 1
ATOM 1430 O O . ILE A 1 178 ? 19.003 20.360 -34.325 1.00 90.62 178 ILE A O 1
ATOM 1434 N N . ARG A 1 179 ? 17.984 19.293 -32.620 1.00 86.94 179 ARG A N 1
ATOM 1435 C CA . ARG A 1 179 ? 17.586 20.496 -31.882 1.00 86.94 179 ARG A CA 1
ATOM 1436 C C . ARG A 1 179 ? 18.797 21.366 -31.535 1.00 86.94 179 ARG A C 1
ATOM 1438 O O . ARG A 1 179 ? 18.738 22.575 -31.743 1.00 86.94 179 ARG A O 1
ATOM 1445 N N . LEU A 1 180 ? 19.891 20.771 -31.054 1.00 87.19 180 LEU A N 1
ATOM 1446 C CA . LEU A 1 180 ? 21.124 21.492 -30.719 1.00 87.19 180 LEU A CA 1
ATOM 1447 C C . LEU A 1 180 ? 21.789 22.110 -31.954 1.00 87.19 180 LEU A C 1
ATOM 1449 O O . LEU A 1 180 ? 22.148 23.284 -31.928 1.00 87.19 180 LEU A O 1
ATOM 1453 N N . VAL A 1 181 ? 21.937 21.345 -33.038 1.00 90.75 181 VAL A N 1
ATOM 1454 C CA . VAL A 1 181 ? 22.566 21.826 -34.278 1.00 90.75 181 VAL A CA 1
ATOM 1455 C C . VAL A 1 181 ? 21.789 23.010 -34.848 1.00 90.75 181 VAL A C 1
ATOM 1457 O O . VAL A 1 181 ? 22.384 24.029 -35.186 1.00 90.75 181 VAL A O 1
ATOM 1460 N N . ILE A 1 182 ? 20.460 22.920 -34.904 1.00 88.06 182 ILE A N 1
ATOM 1461 C CA . ILE A 1 182 ? 19.613 23.989 -35.448 1.00 88.06 182 ILE A CA 1
ATOM 1462 C C . ILE A 1 182 ? 19.635 25.231 -34.556 1.00 88.06 182 ILE A C 1
ATOM 1464 O O . ILE A 1 182 ? 19.698 26.353 -35.065 1.00 88.06 182 ILE A O 1
ATOM 1468 N N . TYR A 1 183 ? 19.673 25.053 -33.237 1.00 85.31 183 TYR A N 1
ATOM 1469 C CA . TYR A 1 183 ? 19.868 26.167 -32.317 1.00 85.31 183 TYR A CA 1
ATOM 1470 C C . TYR A 1 183 ? 21.224 26.859 -32.542 1.00 85.31 183 TYR A C 1
ATOM 1472 O O . TYR A 1 183 ? 21.272 28.079 -32.650 1.00 85.31 183 TYR A O 1
ATOM 1480 N N . LEU A 1 184 ? 22.321 26.105 -32.689 1.00 86.94 184 LEU A N 1
ATOM 1481 C CA . LEU A 1 184 ? 23.650 26.676 -32.952 1.00 86.94 184 LEU A CA 1
ATOM 1482 C C . LEU A 1 184 ? 23.722 27.405 -34.301 1.00 86.94 184 LEU A C 1
ATOM 1484 O O . LEU A 1 184 ? 24.303 28.487 -34.380 1.00 86.94 184 LEU A O 1
ATOM 1488 N N . LEU A 1 185 ? 23.111 26.846 -35.349 1.00 87.50 185 LEU A N 1
ATOM 1489 C CA . LEU A 1 185 ? 23.035 27.490 -36.661 1.00 87.50 185 LEU A CA 1
ATOM 1490 C C . LEU A 1 185 ? 22.234 28.794 -36.596 1.00 87.50 185 LEU A C 1
ATOM 1492 O O . LEU A 1 185 ? 22.714 29.826 -37.059 1.00 87.50 185 LEU A O 1
ATOM 1496 N N . THR A 1 186 ? 21.049 28.775 -35.976 1.00 85.75 186 THR A N 1
ATOM 1497 C CA . THR A 1 186 ? 20.223 29.986 -35.837 1.00 85.75 186 THR A CA 1
ATOM 1498 C C . THR A 1 186 ? 20.851 31.026 -34.919 1.00 85.75 186 THR A C 1
ATOM 1500 O O . THR A 1 186 ? 20.717 32.212 -35.195 1.00 85.75 186 THR A O 1
ATOM 1503 N N . LEU A 1 187 ? 21.607 30.610 -33.901 1.00 83.12 187 LEU A N 1
ATOM 1504 C CA . LEU A 1 187 ? 22.393 31.508 -33.057 1.00 83.12 187 LEU A CA 1
ATOM 1505 C C . LEU A 1 187 ? 23.493 32.236 -33.846 1.00 83.12 187 LEU A C 1
ATOM 1507 O O . LEU A 1 187 ? 23.767 33.400 -33.566 1.00 83.12 187 LEU A O 1
ATOM 1511 N N . ALA A 1 188 ? 24.123 31.567 -34.815 1.00 83.50 188 ALA A N 1
ATOM 1512 C CA . ALA A 1 188 ? 25.177 32.157 -35.637 1.00 83.50 188 ALA A CA 1
ATOM 1513 C C . ALA A 1 188 ? 24.635 33.041 -36.777 1.00 83.50 188 ALA A C 1
ATOM 1515 O O . ALA A 1 188 ? 25.284 34.019 -37.143 1.00 83.50 188 ALA A O 1
ATOM 1516 N N . SER A 1 189 ? 23.469 32.712 -37.349 1.00 81.50 189 SER A N 1
ATOM 1517 C CA . SER A 1 189 ? 22.938 33.388 -38.543 1.00 81.50 189 SER A CA 1
ATOM 1518 C C . SER A 1 189 ? 21.806 34.387 -38.282 1.00 81.50 189 SER A C 1
ATOM 1520 O O . SER A 1 189 ? 21.548 35.237 -39.133 1.00 81.50 189 SER A O 1
ATOM 1522 N N . MET A 1 190 ? 21.083 34.285 -37.161 1.00 78.56 190 MET A N 1
ATOM 1523 C CA . MET A 1 190 ? 19.849 35.038 -36.910 1.00 78.56 190 MET A CA 1
ATOM 1524 C C . MET A 1 190 ? 19.780 35.643 -35.506 1.00 78.56 190 MET A C 1
ATOM 1526 O O . MET A 1 190 ? 20.356 35.152 -34.545 1.00 78.56 190 MET A O 1
ATOM 1530 N N . SER A 1 191 ? 19.029 36.743 -35.383 1.00 70.75 191 SER A N 1
ATOM 1531 C CA . SER A 1 191 ? 18.794 37.432 -34.105 1.00 70.75 191 SER A CA 1
ATOM 1532 C C . SER A 1 191 ? 17.719 36.773 -33.230 1.00 70.75 191 SER A C 1
ATOM 1534 O O . SER A 1 191 ? 17.558 37.165 -32.075 1.00 70.75 191 SER A O 1
ATOM 1536 N N . ARG A 1 192 ? 16.981 35.793 -33.772 1.00 75.62 192 ARG A N 1
ATOM 1537 C CA . ARG A 1 192 ? 15.999 34.967 -33.055 1.00 75.62 192 ARG A CA 1
ATOM 1538 C C . ARG A 1 192 ? 16.410 33.505 -33.155 1.00 75.62 192 ARG A C 1
ATOM 1540 O O . ARG A 1 192 ? 16.645 33.015 -34.259 1.00 75.62 192 ARG A O 1
ATOM 1547 N N . GLN A 1 193 ? 16.481 32.826 -32.019 1.00 77.06 193 GLN A N 1
ATOM 1548 C CA . GLN A 1 193 ? 16.845 31.418 -31.948 1.00 77.06 193 GLN A CA 1
ATOM 1549 C C . GLN A 1 193 ? 15.624 30.551 -32.262 1.00 77.06 193 GLN A C 1
ATOM 1551 O O . GLN A 1 193 ? 14.528 30.816 -31.768 1.00 77.06 193 GLN A O 1
ATOM 1556 N N . LEU A 1 194 ? 15.792 29.520 -33.088 1.00 84.12 194 LEU A N 1
ATOM 1557 C CA . LEU A 1 194 ? 14.723 28.560 -33.358 1.00 84.12 194 LEU A CA 1
ATOM 1558 C C . LEU A 1 194 ? 14.858 27.364 -32.423 1.00 84.12 194 LEU A C 1
ATOM 1560 O O . LEU A 1 194 ? 15.926 26.754 -32.331 1.00 84.12 194 LEU A O 1
ATOM 1564 N N . TRP A 1 195 ? 13.754 26.986 -31.786 1.00 82.19 195 TRP A N 1
ATOM 1565 C CA . TRP A 1 195 ? 13.679 25.822 -30.921 1.00 82.19 195 TRP A CA 1
ATOM 1566 C C . TRP A 1 195 ? 12.725 24.774 -31.483 1.00 82.19 195 TRP A C 1
ATOM 1568 O O . TRP A 1 195 ? 11.536 25.021 -31.648 1.00 82.19 195 TRP A O 1
ATOM 1578 N N . ILE A 1 196 ? 13.243 23.584 -31.777 1.00 81.00 196 ILE A N 1
ATOM 1579 C CA . ILE A 1 196 ? 12.441 22.447 -32.247 1.00 81.00 196 ILE A CA 1
ATOM 1580 C C . ILE A 1 196 ? 11.975 21.631 -31.046 1.00 81.00 196 ILE A C 1
ATOM 1582 O O . ILE A 1 196 ? 12.788 21.301 -30.182 1.00 81.00 196 ILE A O 1
ATOM 1586 N N . PHE A 1 197 ? 10.681 21.306 -31.013 1.00 79.94 197 PHE A N 1
ATOM 1587 C CA . PHE A 1 197 ? 9.997 20.615 -29.915 1.00 79.94 197 PHE A CA 1
ATOM 1588 C C . PHE A 1 197 ? 10.318 21.223 -28.532 1.00 79.94 197 PHE A C 1
ATOM 1590 O O . PHE A 1 197 ? 11.005 20.586 -27.722 1.00 79.94 197 PHE A O 1
ATOM 1597 N N . PRO A 1 198 ? 9.846 22.455 -28.239 1.00 75.00 198 PRO A N 1
ATOM 1598 C CA . PRO A 1 198 ? 10.101 23.130 -26.962 1.00 75.00 198 PRO A CA 1
ATOM 1599 C C . PRO A 1 198 ? 9.715 22.255 -25.760 1.00 75.00 198 PRO A C 1
ATOM 1601 O O . PRO A 1 198 ? 10.534 22.069 -24.858 1.00 75.00 198 PRO A O 1
ATOM 1604 N N . ASN A 1 199 ? 8.556 21.596 -25.843 1.00 81.38 199 ASN A N 1
ATOM 1605 C CA . ASN A 1 199 ? 7.938 20.808 -24.772 1.00 81.38 199 ASN A CA 1
ATOM 1606 C C . ASN A 1 199 ? 8.511 19.388 -24.599 1.00 81.38 199 ASN A C 1
ATOM 1608 O O . ASN A 1 199 ? 8.027 18.632 -23.759 1.00 81.38 199 ASN A O 1
ATOM 1612 N N . LEU A 1 200 ? 9.539 18.991 -25.364 1.00 79.94 200 LEU A N 1
ATOM 1613 C CA . LEU A 1 200 ? 10.080 17.622 -25.322 1.00 79.94 200 LEU A CA 1
ATOM 1614 C C . LEU A 1 200 ? 10.631 17.221 -23.939 1.00 79.94 200 LEU A C 1
ATOM 1616 O O . LEU A 1 200 ? 10.618 16.044 -23.592 1.00 79.94 200 LEU A O 1
ATOM 1620 N N . PHE A 1 201 ? 11.118 18.197 -23.168 1.00 75.50 201 PHE A N 1
ATOM 1621 C CA . PHE A 1 201 ? 11.655 18.010 -21.813 1.00 75.50 201 PHE A CA 1
ATOM 1622 C C . PHE A 1 201 ? 10.812 18.713 -20.735 1.00 75.50 201 PHE A C 1
ATOM 1624 O O . PHE A 1 201 ? 11.265 18.836 -19.599 1.00 75.50 201 PHE A O 1
ATOM 1631 N N . GLU A 1 202 ? 9.621 19.208 -21.080 1.00 80.94 202 GLU A N 1
ATOM 1632 C CA . GLU A 1 202 ? 8.684 19.752 -20.094 1.00 80.94 202 GLU A CA 1
ATOM 1633 C C . GLU A 1 202 ? 7.817 18.633 -19.499 1.00 80.94 202 GLU A C 1
ATOM 1635 O O . GLU A 1 202 ? 7.628 17.583 -20.118 1.00 80.94 202 GLU A O 1
ATOM 1640 N N . ASP A 1 203 ? 7.280 18.856 -18.293 1.00 76.81 203 ASP A N 1
ATOM 1641 C CA . ASP A 1 203 ? 6.382 17.927 -17.589 1.00 76.81 203 ASP A CA 1
ATOM 1642 C C . ASP A 1 203 ? 4.989 17.877 -18.260 1.00 76.81 203 ASP A C 1
ATOM 1644 O O . ASP A 1 203 ? 3.972 18.281 -17.685 1.00 76.81 203 ASP A O 1
ATOM 1648 N N . CYS A 1 204 ? 4.939 17.410 -19.506 1.00 79.38 204 CYS A N 1
ATOM 1649 C CA . CYS A 1 204 ? 3.746 17.330 -20.346 1.00 79.38 204 CYS A CA 1
ATOM 1650 C C . CYS A 1 204 ? 3.497 15.887 -20.811 1.00 79.38 204 CYS A C 1
ATOM 1652 O O . CYS A 1 204 ? 4.371 15.022 -20.735 1.00 79.38 204 CYS A O 1
ATOM 1654 N N . GLY A 1 205 ? 2.276 15.591 -21.266 1.00 82.88 205 GLY A N 1
ATOM 1655 C CA . GLY A 1 205 ? 1.965 14.263 -21.803 1.00 82.88 205 GLY A CA 1
ATOM 1656 C C . GLY A 1 205 ? 2.753 13.967 -23.085 1.00 82.88 205 GLY A C 1
ATOM 1657 O O . GLY A 1 205 ? 3.100 14.884 -23.818 1.00 82.88 205 GLY A O 1
ATOM 1658 N N . VAL A 1 206 ? 2.967 12.687 -23.418 1.00 79.50 206 VAL A N 1
ATOM 1659 C CA . VAL A 1 206 ? 3.786 12.275 -24.582 1.00 79.50 206 VAL A CA 1
ATOM 1660 C C . VAL A 1 206 ? 3.354 12.954 -25.889 1.00 79.50 206 VAL A C 1
ATOM 1662 O O . VAL A 1 206 ? 4.205 13.352 -26.671 1.00 79.50 206 VAL A O 1
ATOM 1665 N N . LEU A 1 207 ? 2.048 13.116 -26.132 1.00 82.75 207 LEU A N 1
ATOM 1666 C CA . LEU A 1 207 ? 1.543 13.795 -27.336 1.00 82.75 207 LEU A CA 1
ATOM 1667 C C . LEU A 1 207 ? 1.761 15.315 -27.300 1.00 82.75 207 LEU A C 1
ATOM 1669 O O . LEU A 1 207 ? 2.020 15.922 -28.336 1.00 82.75 207 LEU A O 1
ATOM 1673 N N . GLU A 1 208 ? 1.685 15.919 -26.115 1.00 82.62 208 GLU A N 1
ATOM 1674 C CA . GLU A 1 208 ? 1.908 17.354 -25.908 1.00 82.62 208 GLU A CA 1
ATOM 1675 C C . GLU A 1 208 ? 3.401 17.706 -25.984 1.00 82.62 208 GLU A C 1
ATOM 1677 O O . GLU A 1 208 ? 3.752 18.799 -26.412 1.00 82.62 208 GLU A O 1
ATOM 1682 N N . SER A 1 209 ? 4.300 16.767 -25.675 1.00 82.75 209 SER A N 1
ATOM 1683 C CA . SER A 1 209 ? 5.749 16.946 -25.830 1.00 82.75 209 SER A CA 1
ATOM 1684 C C . SER A 1 209 ? 6.183 17.199 -27.281 1.00 82.75 209 SER A C 1
ATOM 1686 O O . SER A 1 209 ? 7.204 17.846 -27.512 1.00 82.75 209 SER A O 1
ATOM 1688 N N . PHE A 1 210 ? 5.415 16.714 -28.265 1.00 80.44 210 PHE A N 1
ATOM 1689 C CA . PHE A 1 210 ? 5.704 16.883 -29.696 1.00 80.44 210 PHE A CA 1
ATOM 1690 C C . PHE A 1 210 ? 4.934 18.043 -30.350 1.00 80.44 210 PHE A C 1
ATOM 1692 O O . PHE A 1 210 ? 5.012 18.223 -31.566 1.00 80.44 210 PHE A O 1
ATOM 1699 N N . GLN A 1 211 ? 4.194 18.841 -29.575 1.00 82.75 211 GLN A N 1
ATOM 1700 C CA . GLN A 1 211 ? 3.449 19.996 -30.077 1.00 82.75 211 GLN A CA 1
ATOM 1701 C C . GLN A 1 211 ? 3.690 21.233 -29.194 1.00 82.75 211 GLN A C 1
ATOM 1703 O O . GLN A 1 211 ? 3.531 21.139 -27.980 1.00 82.75 211 GLN A O 1
ATOM 1708 N N . PRO A 1 212 ? 4.004 22.414 -29.761 1.00 81.44 212 PRO A N 1
ATOM 1709 C CA . PRO A 1 212 ? 4.244 22.699 -31.180 1.00 81.44 212 PRO A CA 1
ATOM 1710 C C . PRO A 1 212 ? 5.563 22.089 -31.693 1.00 81.44 212 PRO A C 1
ATOM 1712 O O . PRO A 1 212 ? 6.477 21.815 -30.923 1.00 81.44 212 PRO A O 1
ATOM 1715 N N . ALA A 1 213 ? 5.672 21.864 -33.008 1.00 82.25 213 ALA A N 1
ATOM 1716 C CA . ALA A 1 213 ? 6.865 21.251 -33.606 1.00 82.25 213 ALA A CA 1
ATOM 1717 C C . ALA A 1 213 ? 8.098 22.174 -33.579 1.00 82.25 213 ALA A C 1
ATOM 1719 O O . ALA A 1 213 ? 9.229 21.702 -33.484 1.00 82.25 213 ALA A O 1
ATOM 1720 N N . TYR A 1 214 ? 7.888 23.490 -33.641 1.00 81.00 214 TYR A N 1
ATOM 1721 C CA . TYR A 1 214 ? 8.933 24.499 -33.511 1.00 81.00 214 TYR A CA 1
ATOM 1722 C C . TYR A 1 214 ? 8.372 25.776 -32.879 1.00 81.00 214 TYR A C 1
ATOM 1724 O O . TYR A 1 214 ? 7.189 26.086 -33.025 1.00 81.00 214 TYR A O 1
ATOM 1732 N N . GLU A 1 215 ? 9.233 26.528 -32.206 1.00 84.75 215 GLU A N 1
ATOM 1733 C CA . GLU A 1 215 ? 8.948 27.830 -31.614 1.00 84.75 215 GLU A CA 1
ATOM 1734 C C . GLU A 1 215 ? 10.157 28.751 -31.819 1.00 84.75 215 GLU A C 1
ATOM 1736 O O . GLU A 1 215 ? 11.302 28.303 -31.807 1.00 84.75 215 GLU A O 1
ATOM 1741 N N . TRP A 1 216 ? 9.913 30.038 -32.055 1.00 81.81 216 TRP A N 1
ATOM 1742 C CA . TRP A 1 216 ? 10.973 31.040 -32.144 1.00 81.81 216 TRP A CA 1
ATOM 1743 C C . TRP A 1 216 ? 11.139 31.709 -30.781 1.00 81.81 216 TRP A C 1
ATOM 1745 O O . TRP A 1 216 ? 10.166 32.223 -30.231 1.00 81.81 216 TRP A O 1
ATOM 1755 N N . GLU A 1 217 ? 12.358 31.747 -30.244 1.00 72.50 217 GLU A N 1
ATOM 1756 C CA . GLU A 1 217 ? 12.641 32.509 -29.032 1.00 72.50 217 GLU A CA 1
ATOM 1757 C C . GLU A 1 217 ? 12.592 34.009 -29.340 1.00 72.50 217 GLU A C 1
ATOM 1759 O O . GLU A 1 217 ? 13.404 34.556 -30.093 1.00 72.50 217 GLU A O 1
ATOM 1764 N N . ASP A 1 218 ? 11.630 34.703 -28.735 1.00 66.25 218 ASP A N 1
ATOM 1765 C CA . ASP A 1 218 ? 11.590 36.157 -28.758 1.00 66.25 218 ASP A CA 1
ATOM 1766 C C . ASP A 1 218 ? 12.541 36.720 -27.684 1.00 66.25 218 ASP A C 1
ATOM 1768 O O . ASP A 1 218 ? 12.287 36.541 -26.486 1.00 66.25 218 ASP A O 1
ATOM 1772 N N . PRO A 1 219 ? 13.576 37.510 -28.039 1.00 56.91 219 PRO A N 1
ATOM 1773 C CA . PRO A 1 219 ? 14.535 38.049 -27.065 1.00 56.91 219 PRO A CA 1
ATOM 1774 C C . PRO A 1 219 ? 13.904 38.981 -26.007 1.00 56.91 219 PRO A C 1
ATOM 1776 O O . PRO A 1 219 ? 14.538 39.306 -25.006 1.00 56.91 219 PRO A O 1
ATOM 1779 N N . LYS A 1 220 ? 12.636 39.390 -26.182 1.00 50.81 220 LYS A N 1
ATOM 1780 C CA . LYS A 1 220 ? 11.861 40.217 -25.235 1.00 50.81 220 LYS A CA 1
ATOM 1781 C C . LYS A 1 220 ? 10.947 39.415 -24.289 1.00 50.81 220 LYS A C 1
ATOM 1783 O O . LYS A 1 220 ? 10.285 40.019 -23.446 1.00 50.81 220 LYS A O 1
ATOM 1788 N N . ALA A 1 221 ? 10.897 38.083 -24.392 1.00 51.88 221 ALA A N 1
ATOM 1789 C CA . ALA A 1 221 ? 9.965 37.238 -23.636 1.00 51.88 221 ALA A CA 1
ATOM 1790 C C . ALA A 1 221 ? 10.526 36.641 -22.329 1.00 51.88 221 ALA A C 1
ATOM 1792 O O . ALA A 1 221 ? 9.783 35.964 -21.620 1.00 51.88 221 ALA A O 1
ATOM 1793 N N . LYS A 1 222 ? 11.764 36.970 -21.914 1.00 47.16 222 LYS A N 1
ATOM 1794 C CA . LYS A 1 222 ? 12.357 36.533 -20.623 1.00 47.16 222 LYS A CA 1
ATOM 1795 C C . LYS A 1 222 ? 11.584 36.965 -19.352 1.00 47.16 222 LYS A C 1
ATOM 1797 O O . LYS A 1 222 ? 12.038 36.700 -18.245 1.00 47.16 222 LYS A O 1
ATOM 1802 N N . GLY A 1 223 ? 10.416 37.604 -19.480 1.00 44.41 223 GLY A N 1
ATOM 1803 C CA . GLY A 1 223 ? 9.565 38.040 -18.367 1.00 44.41 223 GLY A CA 1
ATOM 1804 C C . GLY A 1 223 ? 8.083 37.648 -18.435 1.00 44.41 223 GLY A C 1
ATOM 1805 O O . GLY A 1 223 ? 7.335 38.041 -17.541 1.00 44.41 223 GLY A O 1
ATOM 1806 N N . LYS A 1 224 ? 7.605 36.903 -19.444 1.00 41.69 224 LYS A N 1
ATOM 1807 C CA . LYS A 1 224 ? 6.180 36.517 -19.515 1.00 41.69 224 LYS A CA 1
ATOM 1808 C C . LYS A 1 224 ? 6.016 35.002 -19.587 1.00 41.69 224 LYS A C 1
ATOM 1810 O O . LYS A 1 224 ? 6.192 34.403 -20.635 1.00 41.69 224 LYS A O 1
ATOM 1815 N N . LYS A 1 225 ? 5.620 34.414 -18.450 1.00 37.66 225 LYS A N 1
ATOM 1816 C CA . LYS A 1 225 ? 5.097 33.041 -18.351 1.00 37.66 225 LYS A CA 1
ATOM 1817 C C . LYS A 1 225 ? 4.056 32.787 -19.456 1.00 37.66 225 LYS A C 1
ATOM 1819 O O . LYS A 1 225 ? 3.203 33.662 -19.655 1.00 37.66 225 LYS A O 1
ATOM 1824 N N . PRO A 1 226 ? 4.045 31.610 -20.103 1.00 41.81 226 PRO A N 1
ATOM 1825 C CA . PRO A 1 226 ? 3.009 31.283 -21.068 1.00 41.81 226 PRO A CA 1
ATOM 1826 C C . PRO A 1 226 ? 1.654 31.235 -20.350 1.00 41.81 226 PRO A C 1
ATOM 1828 O O . PRO A 1 226 ? 1.471 30.575 -19.322 1.00 41.81 226 PRO A O 1
ATOM 1831 N N . LYS A 1 227 ? 0.689 32.008 -20.858 1.00 39.88 227 LYS A N 1
ATOM 1832 C CA . LYS A 1 227 ? -0.710 31.919 -20.432 1.00 39.88 227 LYS A CA 1
ATOM 1833 C C . LYS A 1 227 ? -1.220 30.538 -20.835 1.00 39.88 227 LYS A C 1
ATOM 1835 O O . LYS A 1 227 ? -1.324 30.263 -22.023 1.00 39.88 227 LYS A O 1
ATOM 1840 N N . LYS A 1 228 ? -1.615 29.727 -19.846 1.00 39.53 228 LYS A N 1
ATOM 1841 C CA . LYS A 1 228 ? -2.515 28.578 -20.029 1.00 39.53 228 LYS A CA 1
ATOM 1842 C C . LYS A 1 228 ? -3.674 28.979 -20.949 1.00 39.53 228 LYS A C 1
ATOM 1844 O O . LYS A 1 228 ? -4.557 29.726 -20.517 1.00 39.53 228 LYS A O 1
ATOM 1849 N N . SER A 1 229 ? -3.693 28.484 -22.183 1.00 33.53 229 SER A N 1
ATOM 1850 C CA . SER A 1 229 ? -4.899 28.473 -23.001 1.00 33.53 229 SER A CA 1
ATOM 1851 C C . SER A 1 229 ? -5.819 27.388 -22.446 1.00 33.53 229 SER A C 1
ATOM 1853 O O . SER A 1 229 ? -5.587 26.195 -22.592 1.00 33.53 229 SER A O 1
ATOM 1855 N N . LYS A 1 230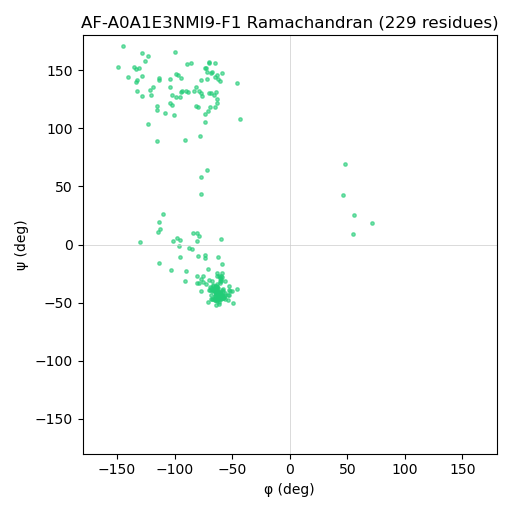 ? -6.872 27.816 -21.748 1.00 33.97 230 LYS A N 1
ATOM 1856 C CA . LYS A 1 230 ? -8.078 27.003 -21.602 1.00 33.97 230 LYS A CA 1
ATOM 1857 C C . LYS A 1 230 ? -8.815 27.040 -22.938 1.00 33.97 230 LYS A C 1
ATOM 1859 O O . LYS A 1 230 ? -9.361 28.093 -23.274 1.00 33.97 230 LYS A O 1
ATOM 1864 N N . LYS A 1 231 ? -8.880 25.913 -23.636 1.00 31.83 231 LYS A N 1
ATOM 1865 C CA . LYS A 1 231 ? -10.104 25.452 -24.294 1.00 31.83 231 LYS A CA 1
ATOM 1866 C C . LYS A 1 231 ? -10.009 23.966 -24.578 1.00 31.83 231 LYS A C 1
ATOM 1868 O O . LYS A 1 231 ? -8.955 23.563 -25.103 1.00 31.83 231 LYS A O 1
#

Nearest PDB structures (foldseek):
  6zzz-assembly2_B  TM=8.546E-01  e=1.592E-13  Saccharomyces cerevisiae S288C
  3mgz-assembly1_A  TM=2.300E-01  e=2.829E+00  Mycobacterium tuberculosis H37Ra

Radius of gyration: 30.38 Å; Cα contacts (8 Å, |Δi|>4): 255; chains: 1; bounding box: 50×62×70 Å

Mean predicted aligned error: 11.32 Å

Secondary structure (DSSP, 8-state):
-HHHHHHHHTT-GGG--EEEEETTT--EEEEEEHHHHHHHHTSHHHHHHHHHTTTTSPP--S-HHHHHHHHHHHHHTTSEEEEEEPPHHHHHHTT----SSS-EEEE-S-----TT-EEEE---PPPTTHHHHHHHHHHHHHHHHTGGGS-HHHHHHHHHHHHHHHHHHHHHHHHHHHHHHHHHHHHHH-SS-EEESGGGGSS--TTGGG-SSEEE--TT-TT-PPP----

Solvent-accessible surface area (backbone atoms only — not comparable to full-atom values): 13222 Å² total; per-residue (Å²): 85,59,65,52,53,48,53,65,52,70,78,42,76,61,33,66,60,44,54,24,30,32,68,89,76,68,43,80,33,47,31,32,34,45,50,24,48,56,53,35,63,74,28,68,69,36,54,51,46,42,69,76,38,54,91,55,40,74,89,73,64,98,42,73,67,50,53,49,52,54,49,50,48,30,40,76,68,53,37,34,42,38,32,42,78,50,53,74,68,62,31,46,76,71,72,47,92,66,51,98,80,34,44,35,28,37,82,42,95,66,82,64,98,43,60,81,38,36,35,29,53,64,62,77,72,80,64,85,59,52,63,54,51,53,52,51,51,50,52,51,54,51,55,60,71,44,50,87,77,52,58,72,71,57,56,49,50,50,50,54,51,51,51,50,50,50,51,55,54,48,50,53,52,52,53,52,49,53,33,49,53,48,29,54,51,25,59,74,76,42,96,48,37,45,38,54,30,71,33,62,84,45,103,56,56,80,74,48,16,59,48,58,60,59,47,71,51,57,90,84,48,93,80,62,78,84,75,81,80,85,127

InterPro domains:
  IPR004728 Translocation protein Sec62 [PF03839] (30-217)
  IPR004728 Translocation protein Sec62 [PTHR12443] (3-230)
  IPR011553 Translocation protein Sec62, ascomycota [TIGR00869] (10-231)

Sequence (231 aa):
AAIHIATAVRYNKLLKQRQGILTSSKNRTDFFRFKRFVRAIQSDEFKKSLAKGAKDLPPIPDVADAINQVFILLIQNQLVVPVTKLKTKDAKAKGLKVDKQTPALEMSNKAVLQPDVYYAWNYTPPNPYMLLYSILGICVVFTIILFPLWPLWMRKGVWYLSTGLLCFVGMFFVIAIIRLVIYLLTLASMSRQLWIFPNLFEDCGVLESFQPAYEWEDPKAKGKKPKKSKK